Protein AF-A0A3N7G6A4-F1 (afdb_monomer)

Nearest PDB structures (foldseek):
  1lvf-assembly1_A  TM=7.845E-01  e=3.650E-02  Rattus norvegicus
  8auw-assembly1_D  TM=5.487E-01  e=9.596E-01  Homo sapiens
  4tx5-assembly1_B  TM=4.642E-01  e=9.070E-01  Homo sapiens
  4r61-assembly1_A  TM=5.218E-01  e=2.800E+00  Human immunodeficiency virus 1

pLDDT: mean 78.67, std 20.52, range [28.33, 98.56]

Radius of gyration: 34.09 Å; Cα contacts (8 Å, |Δi|>4): 72; chains: 1; bounding box: 92×67×84 Å

Structure (mmCIF, N/CA/C/O backbone):
data_AF-A0A3N7G6A4-F1
#
_entry.id   AF-A0A3N7G6A4-F1
#
loop_
_atom_site.group_PDB
_atom_site.id
_atom_site.type_symbol
_atom_site.label_atom_id
_atom_site.label_alt_id
_atom_site.label_comp_id
_atom_site.label_asym_id
_atom_site.label_entity_id
_atom_site.label_seq_id
_atom_site.pdbx_PDB_ins_code
_atom_site.Cartn_x
_atom_site.Cartn_y
_atom_site.Cartn_z
_atom_site.occupancy
_atom_site.B_iso_or_equiv
_atom_site.auth_seq_id
_atom_site.auth_comp_id
_atom_site.auth_asym_id
_atom_site.auth_atom_id
_atom_site.pdbx_PDB_model_num
ATOM 1 N N . MET A 1 1 ? -9.243 -29.142 -28.535 1.00 49.56 1 MET A N 1
ATOM 2 C CA . MET A 1 1 ? -8.352 -28.158 -27.879 1.00 49.56 1 MET A CA 1
ATOM 3 C C . MET A 1 1 ? -6.924 -28.457 -28.309 1.00 49.56 1 MET A C 1
ATOM 5 O O . MET A 1 1 ? -6.455 -29.558 -28.050 1.00 49.56 1 MET A O 1
ATOM 9 N N . ALA A 1 2 ? -6.271 -27.554 -29.043 1.00 61.88 2 ALA A N 1
ATOM 10 C CA . ALA A 1 2 ? -4.897 -27.772 -29.497 1.00 61.88 2 ALA A CA 1
ATOM 11 C C . ALA A 1 2 ? -3.933 -27.634 -28.309 1.00 61.88 2 ALA A C 1
ATOM 13 O O . ALA A 1 2 ? -3.921 -26.611 -27.628 1.00 61.88 2 ALA A O 1
ATOM 14 N N . LYS A 1 3 ? -3.150 -28.681 -28.041 1.00 73.50 3 LYS A N 1
ATOM 15 C CA . LYS A 1 3 ? -2.117 -28.682 -27.003 1.00 73.50 3 LYS A CA 1
ATOM 16 C C . LYS A 1 3 ? -0.971 -27.788 -27.485 1.00 73.50 3 LYS A C 1
ATOM 18 O O . LYS A 1 3 ? -0.316 -28.120 -28.469 1.00 73.50 3 LYS A O 1
ATOM 23 N N . ILE A 1 4 ? -0.770 -26.639 -26.840 1.00 80.81 4 ILE A N 1
ATOM 24 C CA . ILE A 1 4 ? 0.338 -25.727 -27.155 1.00 80.81 4 ILE A CA 1
ATOM 25 C C . ILE A 1 4 ? 1.646 -26.485 -26.883 1.00 80.81 4 ILE A C 1
ATOM 27 O O . ILE A 1 4 ? 1.892 -26.911 -25.755 1.00 80.81 4 ILE A O 1
ATOM 31 N N . ARG A 1 5 ? 2.447 -26.718 -27.932 1.00 86.25 5 ARG A N 1
ATOM 32 C CA . ARG A 1 5 ? 3.768 -27.353 -27.824 1.00 86.25 5 ARG A CA 1
ATOM 33 C C . ARG A 1 5 ? 4.739 -26.355 -27.199 1.00 86.25 5 ARG A C 1
ATOM 35 O O . ARG A 1 5 ? 4.850 -25.237 -27.694 1.00 86.25 5 ARG A O 1
ATOM 42 N N . ASP A 1 6 ? 5.451 -26.768 -26.156 1.00 88.12 6 ASP A N 1
ATOM 43 C CA . ASP A 1 6 ? 6.576 -25.999 -25.623 1.00 88.12 6 ASP A CA 1
ATOM 44 C C . ASP A 1 6 ? 7.695 -25.935 -26.678 1.00 88.12 6 ASP A C 1
ATOM 46 O O . ASP A 1 6 ? 8.112 -26.961 -27.218 1.00 88.12 6 ASP A O 1
ATOM 50 N N . ARG A 1 7 ? 8.135 -24.720 -27.015 1.00 91.44 7 ARG A N 1
ATOM 51 C CA . ARG A 1 7 ? 9.175 -24.443 -28.021 1.00 91.44 7 ARG A CA 1
ATOM 52 C C . ARG A 1 7 ? 10.446 -23.860 -27.402 1.00 91.44 7 ARG A C 1
ATOM 54 O O . ARG A 1 7 ? 11.272 -23.291 -28.111 1.00 91.44 7 ARG A O 1
ATOM 61 N N . THR A 1 8 ? 10.602 -23.982 -26.087 1.00 89.50 8 THR A N 1
ATOM 62 C CA . THR A 1 8 ? 11.764 -23.454 -25.364 1.00 89.50 8 THR A CA 1
ATOM 63 C C . THR A 1 8 ? 13.074 -24.077 -25.859 1.00 89.50 8 THR A C 1
ATOM 65 O O . THR A 1 8 ? 14.059 -23.360 -26.023 1.00 89.50 8 THR A O 1
ATOM 68 N N . GLU A 1 9 ? 13.089 -25.378 -26.166 1.00 89.44 9 GLU A N 1
ATOM 69 C CA . GLU A 1 9 ? 14.280 -26.045 -26.716 1.00 89.44 9 GLU A CA 1
ATOM 70 C C . GLU A 1 9 ? 14.561 -25.631 -28.167 1.00 89.44 9 GLU A C 1
ATOM 72 O O . GLU A 1 9 ? 15.694 -25.268 -28.470 1.00 89.44 9 GLU A O 1
ATOM 77 N N . ASP A 1 10 ? 13.528 -25.532 -29.019 1.00 91.88 10 ASP A N 1
ATOM 78 C CA . ASP A 1 10 ? 13.670 -25.005 -30.390 1.00 91.88 10 ASP A CA 1
ATOM 79 C C . ASP A 1 10 ? 14.346 -23.616 -30.384 1.00 91.88 10 ASP A C 1
ATOM 81 O O . ASP A 1 10 ? 15.180 -23.299 -31.234 1.00 91.88 10 ASP A O 1
ATOM 85 N N . PHE A 1 11 ? 13.985 -22.769 -29.413 1.00 91.38 11 PHE A N 1
ATOM 86 C CA . PHE A 1 11 ? 14.578 -21.447 -29.235 1.00 91.38 11 PHE A CA 1
ATOM 87 C C . PHE A 1 11 ? 16.040 -21.517 -28.770 1.00 91.38 11 PHE A C 1
ATOM 89 O O . PHE A 1 11 ? 16.888 -20.819 -29.329 1.00 91.38 11 PHE A O 1
ATOM 96 N N . LYS A 1 12 ? 16.361 -22.364 -27.782 1.00 92.38 12 LYS A N 1
ATOM 97 C CA . LYS A 1 12 ? 17.745 -22.549 -27.311 1.00 92.38 12 LYS A CA 1
ATOM 98 C C . LYS A 1 12 ? 18.655 -23.040 -28.435 1.00 92.38 12 LYS A C 1
ATOM 100 O O . LYS A 1 12 ? 19.755 -22.507 -28.586 1.00 92.38 12 LYS A O 1
ATOM 105 N N . ASP A 1 13 ? 18.194 -23.994 -29.239 1.00 92.94 13 ASP A N 1
ATOM 106 C CA . ASP A 1 13 ? 18.950 -24.532 -30.372 1.00 92.94 13 ASP A CA 1
ATOM 107 C C . ASP A 1 13 ? 19.171 -23.475 -31.458 1.00 92.94 13 ASP A C 1
ATOM 109 O O . ASP A 1 13 ? 20.296 -23.299 -31.931 1.00 92.94 13 ASP A O 1
ATOM 113 N N . ALA A 1 14 ? 18.147 -22.681 -31.785 1.00 94.75 14 ALA A N 1
ATOM 114 C CA . ALA A 1 14 ? 18.297 -21.556 -32.706 1.00 94.75 14 ALA A CA 1
ATOM 115 C C . ALA A 1 14 ? 19.341 -20.536 -32.210 1.00 94.75 14 ALA A C 1
ATOM 117 O O . ALA A 1 14 ? 20.200 -20.102 -32.980 1.00 94.75 14 ALA A O 1
ATOM 118 N N . VAL A 1 15 ? 19.327 -20.192 -30.916 1.00 92.44 15 VAL A N 1
ATOM 119 C CA . VAL A 1 15 ? 20.325 -19.286 -30.319 1.00 92.44 15 VAL A CA 1
ATOM 120 C C . VAL A 1 15 ? 21.734 -19.884 -30.385 1.00 92.44 15 VAL A C 1
ATOM 122 O O . VAL A 1 15 ? 22.677 -19.154 -30.700 1.00 92.44 15 VAL A O 1
ATOM 125 N N . ARG A 1 16 ? 21.901 -21.195 -30.141 1.00 92.06 16 ARG A N 1
ATOM 126 C CA . ARG A 1 16 ? 23.200 -21.884 -30.288 1.00 92.06 16 ARG A CA 1
ATOM 127 C C . ARG A 1 16 ? 23.724 -21.776 -31.713 1.00 92.06 16 ARG A C 1
ATOM 129 O O . ARG A 1 16 ? 24.864 -21.359 -31.904 1.00 92.06 16 ARG A O 1
ATOM 136 N N . HIS A 1 17 ? 22.893 -22.110 -32.698 1.00 93.50 17 HIS A N 1
ATOM 137 C CA . HIS A 1 17 ? 23.275 -22.058 -34.108 1.00 93.50 17 HIS A CA 1
ATOM 138 C C . HIS A 1 17 ? 23.693 -20.650 -34.541 1.00 93.50 17 HIS A C 1
ATOM 140 O O . HIS A 1 17 ? 24.729 -20.488 -35.186 1.00 93.50 17 HIS A O 1
ATOM 146 N N . ILE A 1 18 ? 22.943 -19.625 -34.129 1.00 94.50 18 ILE A N 1
ATOM 147 C CA . ILE A 1 18 ? 23.270 -18.232 -34.444 1.00 94.50 18 ILE A CA 1
ATOM 148 C C . ILE A 1 18 ? 24.581 -17.811 -33.767 1.00 94.50 18 ILE A C 1
ATOM 150 O O . ILE A 1 18 ? 25.451 -17.249 -34.429 1.00 94.50 18 ILE A O 1
ATOM 154 N N . ALA A 1 19 ? 24.772 -18.117 -32.482 1.00 92.12 19 ALA A N 1
ATOM 155 C CA . ALA A 1 19 ? 25.998 -17.765 -31.764 1.00 92.12 19 ALA A CA 1
ATOM 156 C C . ALA A 1 19 ? 27.250 -18.401 -32.398 1.00 92.12 19 ALA A C 1
ATOM 158 O O . ALA A 1 19 ? 28.274 -17.730 -32.537 1.00 92.12 19 ALA A O 1
ATOM 159 N N . ILE A 1 20 ? 27.152 -19.659 -32.844 1.00 92.12 20 ILE A N 1
ATOM 160 C CA . ILE A 1 20 ? 28.225 -20.338 -33.585 1.00 92.12 20 ILE A CA 1
ATOM 161 C C . ILE A 1 20 ? 28.479 -19.634 -34.924 1.00 92.12 20 ILE A C 1
ATOM 163 O O . ILE A 1 20 ? 29.629 -19.357 -35.255 1.00 92.12 20 ILE A O 1
ATOM 167 N N . SER A 1 21 ? 27.424 -19.282 -35.669 1.00 93.56 21 SER A N 1
ATOM 168 C CA . SER A 1 21 ? 27.559 -18.590 -36.962 1.00 93.56 21 SER A CA 1
ATOM 169 C C . SER A 1 21 ? 28.208 -17.203 -36.848 1.00 93.56 21 SER A C 1
ATOM 171 O O . SER A 1 21 ? 28.909 -16.771 -37.757 1.00 93.56 21 SER A O 1
ATOM 173 N N . LEU A 1 22 ? 28.031 -16.531 -35.705 1.00 94.00 22 LEU A N 1
ATOM 174 C CA . LEU A 1 22 ? 28.657 -15.247 -35.382 1.00 94.00 22 LEU A CA 1
ATOM 175 C C . LEU A 1 22 ? 30.097 -15.388 -34.851 1.00 94.00 22 LEU A C 1
ATOM 177 O O . LEU A 1 22 ? 30.701 -14.390 -34.457 1.00 94.00 22 LEU A O 1
ATOM 181 N N . GLY A 1 23 ? 30.652 -16.604 -34.807 1.00 92.00 23 GLY A N 1
ATOM 182 C CA . GLY A 1 23 ? 32.030 -16.857 -34.379 1.00 92.00 23 GLY A CA 1
ATOM 183 C C . GLY A 1 23 ? 32.253 -16.734 -32.870 1.00 92.00 23 GLY A C 1
ATOM 184 O O . GLY A 1 23 ? 33.356 -16.400 -32.434 1.00 92.00 23 GLY A O 1
ATOM 185 N N . TYR A 1 24 ? 31.222 -16.951 -32.045 1.00 92.94 24 TYR A N 1
ATOM 186 C CA . TYR A 1 24 ? 31.378 -16.873 -30.592 1.00 92.94 24 TYR A CA 1
ATOM 187 C C . TYR A 1 24 ? 32.222 -18.053 -30.099 1.00 92.94 24 TYR A C 1
ATOM 189 O O . TYR A 1 24 ? 31.992 -19.201 -30.472 1.00 92.94 24 TYR A O 1
ATOM 197 N N . ASN A 1 25 ? 33.190 -17.771 -29.227 1.00 91.75 25 ASN A N 1
ATOM 198 C CA . ASN A 1 25 ? 34.002 -18.807 -28.598 1.00 91.75 25 ASN A CA 1
ATOM 199 C C . ASN A 1 25 ? 33.181 -19.652 -27.607 1.00 91.75 25 ASN A C 1
ATOM 201 O O . ASN A 1 25 ? 32.120 -19.244 -27.123 1.00 91.75 25 ASN A O 1
ATOM 205 N N . GLU A 1 26 ? 33.705 -20.828 -27.270 1.00 90.12 26 GLU A N 1
ATOM 206 C CA . GLU A 1 26 ? 33.043 -21.799 -26.391 1.00 90.12 26 GLU A CA 1
ATOM 207 C C . GLU A 1 26 ? 32.671 -21.206 -25.020 1.00 90.12 26 GLU A C 1
ATOM 209 O O . GLU A 1 26 ? 31.606 -21.498 -24.473 1.00 90.12 26 GLU A O 1
ATOM 214 N N . THR A 1 27 ? 33.484 -20.284 -24.496 1.00 90.12 27 THR A N 1
ATOM 215 C CA . THR A 1 27 ? 33.218 -19.597 -23.224 1.00 90.12 27 THR A CA 1
ATOM 216 C C . THR A 1 27 ? 32.016 -18.652 -23.301 1.00 90.12 27 THR A C 1
ATOM 218 O O . THR A 1 27 ? 31.162 -18.684 -22.413 1.00 90.12 27 THR A O 1
ATOM 221 N N . ARG A 1 28 ? 31.879 -17.848 -24.369 1.00 88.06 28 ARG A N 1
ATOM 222 C CA . ARG A 1 28 ? 30.694 -16.997 -24.588 1.00 88.06 28 ARG A CA 1
ATOM 223 C C . ARG A 1 28 ? 29.447 -17.824 -24.871 1.00 88.06 28 ARG A C 1
ATOM 225 O O . ARG A 1 28 ? 28.388 -17.495 -24.343 1.00 88.06 28 ARG A O 1
ATOM 232 N N . LEU A 1 29 ? 29.562 -18.896 -25.655 1.00 90.69 29 LEU A N 1
ATOM 233 C CA . LEU A 1 29 ? 28.445 -19.802 -25.927 1.00 90.69 29 LEU A CA 1
ATOM 234 C C . LEU A 1 29 ? 27.927 -20.440 -24.631 1.00 90.69 29 LEU A C 1
ATOM 236 O O . LEU A 1 29 ? 26.727 -20.398 -24.359 1.00 90.69 29 LEU A O 1
ATOM 240 N N . THR A 1 30 ? 28.833 -20.948 -23.793 1.00 89.69 30 THR A N 1
ATOM 241 C CA . THR A 1 30 ? 28.496 -21.527 -22.486 1.00 89.69 30 THR A CA 1
ATOM 242 C C . THR A 1 30 ? 27.837 -20.496 -21.571 1.00 89.69 30 THR A C 1
ATOM 244 O O . THR A 1 30 ? 26.828 -20.799 -20.940 1.00 89.69 30 THR A O 1
ATOM 247 N N . ALA A 1 31 ? 28.334 -19.255 -21.543 1.00 88.50 31 ALA A N 1
ATOM 248 C CA . ALA A 1 31 ? 27.736 -18.178 -20.754 1.00 88.50 31 ALA A CA 1
ATOM 249 C C . ALA A 1 31 ? 26.307 -17.820 -21.212 1.00 88.50 31 ALA A C 1
ATOM 251 O O . ALA A 1 31 ? 25.424 -17.622 -20.375 1.00 88.50 31 ALA A O 1
ATOM 252 N N . ILE A 1 32 ? 26.053 -17.778 -22.526 1.00 88.06 32 ILE A N 1
ATOM 253 C CA . ILE A 1 32 ? 24.707 -17.544 -23.077 1.00 88.06 32 ILE A CA 1
ATOM 254 C C . ILE A 1 32 ? 23.785 -18.708 -22.716 1.00 88.06 32 ILE A C 1
ATOM 256 O O . ILE A 1 32 ? 22.682 -18.479 -22.225 1.00 88.06 32 ILE A O 1
ATOM 260 N N . MET A 1 33 ? 24.236 -19.952 -22.883 1.00 89.00 33 MET A N 1
ATOM 261 C CA . MET A 1 33 ? 23.424 -21.122 -22.541 1.00 89.00 33 MET A CA 1
ATOM 262 C C . MET A 1 33 ? 23.120 -21.206 -21.042 1.00 89.00 33 MET A C 1
ATOM 264 O O . MET A 1 33 ? 21.988 -21.499 -20.659 1.00 89.00 33 MET A O 1
ATOM 268 N N . ALA A 1 34 ? 24.089 -20.865 -20.191 1.00 87.56 34 ALA A N 1
ATOM 269 C CA . ALA A 1 34 ? 23.906 -20.796 -18.746 1.00 87.56 34 ALA A CA 1
ATOM 270 C C . ALA A 1 34 ? 22.889 -19.718 -18.333 1.00 87.56 34 ALA A C 1
ATOM 272 O O . ALA A 1 34 ? 22.160 -19.912 -17.361 1.00 87.56 34 ALA A O 1
ATOM 273 N N . SER A 1 35 ? 22.780 -18.617 -19.087 1.0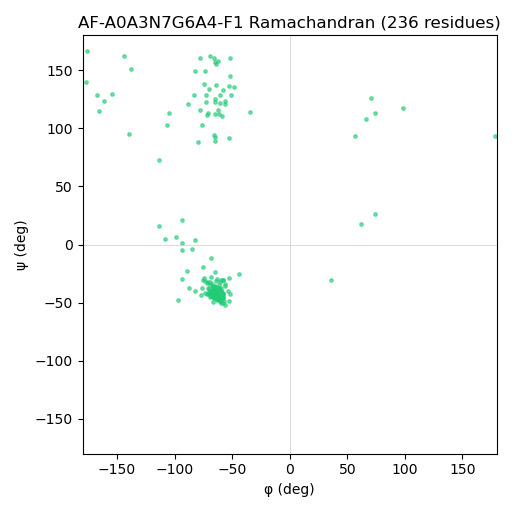0 84.62 35 SER A N 1
ATOM 274 C CA . SER A 1 35 ? 21.805 -17.553 -18.807 1.00 84.62 35 SER A CA 1
ATOM 275 C C . SER A 1 35 ? 20.342 -17.991 -18.960 1.00 84.62 35 SER A C 1
ATOM 277 O O . SER A 1 35 ? 19.469 -17.418 -18.312 1.00 84.62 35 SER A O 1
ATOM 279 N N . PHE A 1 36 ? 20.068 -19.041 -19.748 1.00 84.12 36 PHE A N 1
ATOM 280 C CA . PHE A 1 36 ? 18.730 -19.640 -19.844 1.00 84.12 36 PHE A CA 1
ATOM 281 C C . PHE A 1 36 ? 18.367 -20.502 -18.633 1.00 84.12 36 PHE A C 1
ATOM 283 O O . PHE A 1 36 ? 17.193 -20.793 -18.417 1.00 84.12 36 PHE A O 1
ATOM 290 N N . ILE A 1 37 ? 19.365 -20.932 -17.861 1.00 81.50 37 ILE A N 1
ATOM 291 C CA . ILE A 1 37 ? 19.188 -21.788 -16.685 1.00 81.50 37 ILE A CA 1
ATOM 292 C C . ILE A 1 37 ? 19.161 -20.919 -15.425 1.00 81.50 37 ILE A C 1
ATOM 294 O O . ILE A 1 37 ? 18.270 -21.046 -14.586 1.00 81.50 37 ILE A O 1
ATOM 298 N N . ILE A 1 38 ? 20.118 -19.996 -15.305 1.00 75.25 38 ILE A N 1
ATOM 299 C CA . ILE A 1 38 ? 20.277 -19.120 -14.147 1.00 75.25 38 ILE A CA 1
ATOM 300 C C . ILE A 1 38 ? 19.830 -17.716 -14.541 1.00 75.25 38 ILE A C 1
ATOM 302 O O . ILE A 1 38 ? 20.553 -16.966 -15.200 1.00 75.25 38 ILE A O 1
ATOM 306 N N . HIS A 1 39 ? 18.629 -17.345 -14.100 1.00 71.38 39 HIS A N 1
ATOM 307 C CA . HIS A 1 39 ? 18.114 -15.996 -14.286 1.00 71.38 39 HIS A CA 1
ATOM 308 C C . HIS A 1 39 ? 19.038 -15.005 -13.580 1.00 71.38 39 HIS A C 1
ATOM 310 O O . HIS A 1 39 ? 19.259 -15.088 -12.369 1.00 71.38 39 HIS A O 1
ATOM 316 N N . LYS A 1 40 ? 19.575 -14.044 -14.336 1.00 69.69 40 LYS A N 1
ATOM 317 C CA . LYS A 1 40 ? 20.386 -12.970 -13.762 1.00 69.69 40 LYS A CA 1
ATOM 318 C C . LYS A 1 40 ? 19.547 -12.229 -12.710 1.00 69.69 40 LYS A C 1
ATOM 320 O O . LYS A 1 40 ? 18.399 -11.885 -13.009 1.00 69.69 40 LYS A O 1
ATOM 325 N N . PRO A 1 41 ? 20.081 -11.953 -11.503 1.00 69.31 41 PRO A N 1
ATOM 326 C CA . PRO A 1 41 ? 19.341 -11.205 -10.498 1.00 69.31 41 PRO A CA 1
ATOM 327 C C . PRO A 1 41 ? 18.913 -9.868 -11.098 1.00 69.31 41 PRO A C 1
ATOM 329 O O . PRO A 1 41 ? 19.739 -9.085 -11.577 1.00 69.31 41 PRO A O 1
ATOM 332 N N . ARG A 1 42 ? 17.599 -9.632 -11.122 1.00 72.12 42 ARG A N 1
ATOM 333 C CA . ARG A 1 42 ? 17.027 -8.415 -11.691 1.00 72.12 42 ARG A CA 1
ATOM 334 C C . ARG A 1 42 ? 17.497 -7.237 -10.844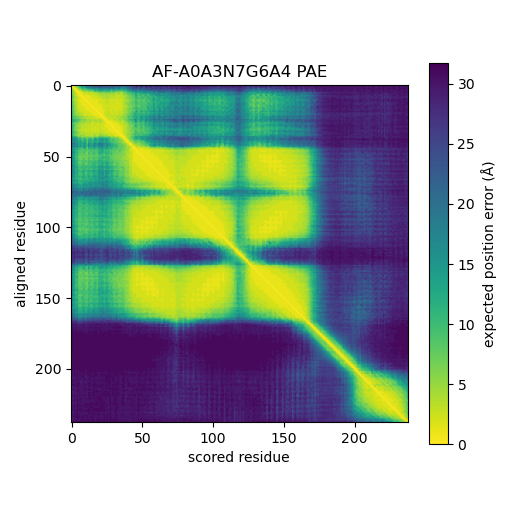 1.00 72.12 42 ARG A C 1
ATOM 336 O O . ARG A 1 42 ? 17.112 -7.122 -9.682 1.00 72.12 42 ARG A O 1
ATOM 343 N N . GLN A 1 43 ? 18.336 -6.380 -11.422 1.00 74.62 43 GLN A N 1
ATOM 344 C CA . GLN A 1 43 ? 18.785 -5.153 -10.770 1.00 74.62 43 GLN A CA 1
ATOM 345 C C . GLN A 1 43 ? 17.558 -4.279 -10.505 1.00 74.62 43 GLN A C 1
ATOM 347 O O . GLN A 1 43 ? 16.875 -3.843 -11.432 1.00 74.62 43 GLN A O 1
ATOM 352 N N . ARG A 1 44 ? 17.221 -4.099 -9.226 1.00 83.12 44 ARG A N 1
ATOM 353 C CA . ARG A 1 44 ? 16.075 -3.287 -8.813 1.00 83.12 44 ARG A CA 1
ATOM 354 C C . ARG A 1 44 ? 16.508 -1.830 -8.782 1.00 83.12 44 ARG A C 1
ATOM 356 O O . ARG A 1 44 ? 17.505 -1.503 -8.140 1.00 83.12 44 ARG A O 1
ATOM 363 N N . SER A 1 45 ? 15.743 -0.966 -9.443 1.00 88.88 45 SER A N 1
ATOM 364 C CA . SER A 1 45 ? 15.973 0.477 -9.375 1.00 88.88 45 SER A CA 1
ATOM 365 C C . SER A 1 45 ? 15.803 0.983 -7.931 1.00 88.88 45 SER A C 1
ATOM 367 O O . SER A 1 45 ? 15.111 0.333 -7.134 1.00 88.88 45 SER A O 1
ATOM 369 N N . PRO A 1 46 ? 16.392 2.139 -7.573 1.00 91.44 46 PRO A N 1
ATOM 370 C CA . PRO A 1 46 ? 16.161 2.771 -6.274 1.00 91.44 46 PRO A CA 1
ATOM 371 C C . PRO A 1 46 ? 14.667 2.940 -5.968 1.00 91.44 46 PRO A C 1
ATOM 373 O O . PRO A 1 46 ? 14.224 2.575 -4.881 1.00 91.44 46 PRO A O 1
ATOM 376 N N . PHE A 1 47 ? 13.884 3.359 -6.970 1.00 94.00 47 PHE A N 1
ATOM 377 C CA . PHE A 1 47 ? 12.425 3.442 -6.893 1.00 94.00 47 PHE A CA 1
ATOM 378 C C . PHE A 1 47 ? 11.791 2.094 -6.523 1.00 94.00 47 PHE A C 1
ATOM 380 O O . PHE A 1 47 ? 11.034 2.006 -5.562 1.00 94.00 47 PHE A O 1
ATOM 387 N N . THR A 1 48 ? 12.130 1.014 -7.239 1.00 93.75 48 THR A N 1
ATOM 388 C CA . THR A 1 48 ? 11.573 -0.320 -6.962 1.00 93.75 48 THR A CA 1
ATOM 389 C C . THR A 1 48 ? 11.949 -0.814 -5.565 1.00 93.75 48 THR A C 1
ATOM 391 O O . THR A 1 48 ? 11.133 -1.447 -4.901 1.00 93.75 48 THR A O 1
ATOM 394 N N . ARG A 1 49 ? 13.170 -0.536 -5.091 1.00 94.69 49 ARG A N 1
ATOM 395 C CA . ARG A 1 49 ? 13.592 -0.910 -3.730 1.00 94.69 49 ARG A CA 1
ATOM 396 C C . ARG A 1 49 ? 12.796 -0.151 -2.670 1.00 94.69 49 ARG A C 1
ATOM 398 O O . ARG A 1 49 ? 12.335 -0.777 -1.721 1.00 94.69 49 ARG A O 1
ATOM 405 N N . ALA A 1 50 ? 12.613 1.156 -2.847 1.00 96.75 50 ALA A N 1
ATOM 406 C CA . ALA A 1 50 ? 11.815 1.977 -1.943 1.00 96.75 50 ALA A CA 1
ATOM 407 C C . ALA A 1 50 ? 10.342 1.531 -1.929 1.00 96.75 50 ALA A C 1
ATOM 409 O O . ALA A 1 50 ? 9.805 1.270 -0.860 1.00 96.75 50 ALA A O 1
ATOM 410 N N . ALA A 1 51 ? 9.735 1.307 -3.098 1.00 97.81 51 ALA A N 1
ATOM 411 C CA . ALA A 1 51 ? 8.360 0.819 -3.214 1.00 97.81 51 ALA A CA 1
ATOM 412 C C . ALA A 1 51 ? 8.134 -0.528 -2.507 1.00 97.81 51 ALA A C 1
ATOM 414 O O . ALA A 1 51 ? 7.143 -0.702 -1.799 1.00 97.81 51 ALA A O 1
ATOM 415 N N . LEU A 1 52 ? 9.064 -1.478 -2.656 1.00 96.88 52 LEU A N 1
ATOM 416 C CA . LEU A 1 52 ? 8.975 -2.767 -1.966 1.00 96.88 52 LEU A CA 1
ATOM 417 C C . LEU A 1 52 ? 9.121 -2.622 -0.449 1.00 96.88 52 LEU A C 1
ATOM 419 O O . LEU A 1 52 ? 8.380 -3.261 0.288 1.00 96.88 52 LEU A O 1
ATOM 423 N N . LYS A 1 53 ? 10.002 -1.735 0.024 1.00 97.38 53 LYS A N 1
ATOM 424 C CA . LYS A 1 53 ? 10.138 -1.442 1.456 1.00 97.38 53 LYS A CA 1
ATOM 425 C C . LYS A 1 53 ? 8.869 -0.805 2.036 1.00 97.38 53 LYS A C 1
ATOM 427 O O . LYS A 1 53 ? 8.468 -1.122 3.156 1.00 97.38 53 LYS A O 1
ATOM 432 N N . THR A 1 54 ? 8.210 0.071 1.279 1.00 98.19 54 THR A N 1
ATOM 433 C CA . THR A 1 54 ? 6.904 0.631 1.657 1.00 98.19 54 THR A CA 1
ATOM 434 C C . THR A 1 54 ? 5.846 -0.465 1.745 1.00 98.19 54 THR A C 1
ATOM 436 O O . THR A 1 54 ? 5.104 -0.514 2.721 1.00 98.19 54 THR A O 1
ATOM 439 N N . LEU A 1 55 ? 5.811 -1.388 0.778 1.00 98.25 55 LEU A N 1
ATOM 440 C CA . LEU A 1 55 ? 4.898 -2.534 0.806 1.00 98.25 55 LEU A CA 1
ATOM 441 C C . LEU A 1 55 ? 5.127 -3.432 2.031 1.00 98.25 55 LEU A C 1
ATOM 443 O O . LEU A 1 55 ? 4.164 -3.819 2.688 1.00 98.25 55 LEU A O 1
ATOM 447 N N . GLU A 1 56 ? 6.384 -3.733 2.363 1.00 98.06 56 GLU A N 1
ATOM 448 C CA . GLU A 1 56 ? 6.748 -4.490 3.569 1.00 98.06 56 GLU A CA 1
ATOM 449 C C . GLU A 1 56 ? 6.276 -3.780 4.845 1.00 98.06 56 GLU A C 1
ATOM 451 O O . GLU A 1 56 ? 5.752 -4.421 5.754 1.00 98.06 56 GLU A O 1
ATOM 456 N N . SER A 1 57 ? 6.391 -2.450 4.886 1.00 97.94 57 SER A N 1
ATOM 457 C CA . SER A 1 57 ? 5.953 -1.629 6.022 1.00 97.94 57 SER A CA 1
ATOM 458 C C . SER A 1 57 ? 4.426 -1.647 6.189 1.00 97.94 57 SER A C 1
ATOM 460 O O . SER A 1 57 ? 3.933 -1.788 7.307 1.00 97.94 57 SER A O 1
ATOM 462 N N . ILE A 1 58 ? 3.668 -1.587 5.086 1.00 98.38 58 ILE A N 1
ATOM 463 C CA . ILE A 1 58 ? 2.202 -1.753 5.096 1.00 98.38 58 ILE A CA 1
ATOM 464 C C . ILE A 1 58 ? 1.824 -3.166 5.570 1.00 98.38 58 ILE A C 1
ATOM 466 O O . ILE A 1 58 ? 0.901 -3.324 6.367 1.00 98.38 58 ILE A O 1
ATOM 470 N N . GLY A 1 59 ? 2.553 -4.194 5.127 1.00 98.00 59 GLY A N 1
ATOM 471 C CA . GLY A 1 59 ? 2.346 -5.570 5.586 1.00 98.00 59 GLY A CA 1
ATOM 472 C C . GLY A 1 59 ? 2.617 -5.745 7.085 1.00 98.00 59 GLY A C 1
ATOM 473 O O . GLY A 1 59 ? 1.866 -6.438 7.770 1.00 98.00 59 GLY A O 1
ATOM 474 N N . ALA A 1 60 ? 3.643 -5.078 7.618 1.00 98.06 60 ALA A N 1
ATOM 475 C CA . ALA A 1 60 ? 3.926 -5.066 9.051 1.00 98.06 60 ALA A CA 1
ATOM 476 C C . ALA A 1 60 ? 2.798 -4.396 9.855 1.00 98.06 60 ALA A C 1
ATOM 478 O O . ALA A 1 60 ? 2.404 -4.923 10.895 1.00 98.06 60 ALA A O 1
ATOM 479 N N . LEU A 1 61 ? 2.225 -3.296 9.350 1.00 98.06 61 LEU A N 1
ATOM 480 C CA . LEU A 1 61 ? 1.046 -2.660 9.947 1.00 98.06 61 LEU A CA 1
ATOM 481 C C . LEU A 1 61 ? -0.160 -3.614 9.976 1.00 98.06 61 LEU A C 1
ATOM 483 O O . LEU A 1 61 ? -0.826 -3.742 11.002 1.00 98.06 61 LEU A O 1
ATOM 487 N N . GLU A 1 62 ? -0.427 -4.324 8.879 1.00 97.31 62 GLU A N 1
ATOM 488 C CA . GLU A 1 62 ? -1.519 -5.303 8.823 1.00 97.31 62 GLU A CA 1
ATOM 489 C C . GLU A 1 62 ? -1.323 -6.431 9.852 1.00 97.31 62 GLU A C 1
ATOM 491 O O . GLU A 1 62 ? -2.255 -6.788 10.577 1.00 97.31 62 GLU A O 1
ATOM 496 N N . GLN A 1 63 ? -0.100 -6.954 9.978 1.00 97.75 63 GLN A N 1
ATOM 497 C CA . GLN A 1 63 ? 0.238 -7.969 10.980 1.00 97.75 63 GLN A CA 1
ATOM 498 C C . GLN A 1 63 ? 0.101 -7.444 12.413 1.00 97.75 63 GLN A C 1
ATOM 500 O O . GLN A 1 63 ? -0.435 -8.146 13.275 1.00 97.75 63 GLN A O 1
ATOM 505 N N . PHE A 1 64 ? 0.543 -6.211 12.664 1.00 97.62 64 PHE A N 1
ATOM 506 C CA . PHE A 1 64 ? 0.386 -5.542 13.951 1.00 97.62 64 PHE A CA 1
ATOM 507 C C . PHE A 1 64 ? -1.095 -5.439 14.338 1.00 97.62 64 PHE A C 1
ATOM 509 O O . PHE A 1 64 ? -1.495 -5.891 15.413 1.00 97.62 64 PHE A O 1
ATOM 516 N N . MET A 1 65 ? -1.939 -4.949 13.427 1.00 96.06 65 MET A N 1
ATOM 517 C CA . MET A 1 65 ? -3.380 -4.841 13.656 1.00 96.06 65 MET A CA 1
ATOM 518 C C . MET A 1 65 ? -4.039 -6.199 13.911 1.00 96.06 65 MET A C 1
ATOM 520 O O . MET A 1 65 ? -4.890 -6.314 14.792 1.00 96.06 65 MET A O 1
ATOM 524 N N . LEU A 1 66 ? -3.654 -7.244 13.172 1.00 95.56 66 LEU A N 1
ATOM 525 C CA . LEU A 1 66 ? -4.186 -8.593 13.379 1.00 95.56 66 LEU A CA 1
ATOM 526 C C . LEU A 1 66 ? -3.825 -9.146 14.760 1.00 95.56 66 LEU A C 1
ATOM 528 O O . LEU A 1 66 ? -4.686 -9.723 15.429 1.00 95.56 66 LEU A O 1
ATOM 532 N N . LYS A 1 67 ? -2.579 -8.939 15.201 1.00 95.50 67 LYS A N 1
ATOM 533 C CA . LYS A 1 67 ? -2.098 -9.368 16.518 1.00 95.50 67 LYS A CA 1
ATOM 534 C C . LYS A 1 67 ? -2.861 -8.676 17.649 1.00 95.50 67 LYS A C 1
ATOM 536 O O . LYS A 1 67 ? -3.283 -9.345 18.589 1.00 95.50 67 LYS A O 1
ATOM 541 N N . HIS A 1 68 ? -3.091 -7.371 17.520 1.00 94.44 68 HIS A N 1
ATOM 542 C CA . HIS A 1 68 ? -3.705 -6.543 18.560 1.00 94.44 68 HIS A CA 1
ATOM 543 C C . HIS A 1 68 ? -5.228 -6.388 18.433 1.00 94.44 68 HIS A C 1
ATOM 545 O O . HIS A 1 68 ? -5.852 -5.747 19.272 1.00 94.44 68 HIS A O 1
ATOM 551 N N . ARG A 1 69 ? -5.877 -7.013 17.439 1.00 93.31 69 ARG A N 1
ATOM 552 C CA . ARG A 1 69 ? -7.326 -6.874 17.197 1.00 93.31 69 ARG A CA 1
ATOM 553 C C . ARG A 1 69 ? -8.180 -7.166 18.432 1.00 93.31 69 ARG A C 1
ATOM 555 O O . ARG A 1 69 ? -9.098 -6.411 18.736 1.00 93.31 69 ARG A O 1
ATOM 562 N N . LYS A 1 70 ? -7.912 -8.285 19.114 1.00 91.31 70 LYS A N 1
ATOM 563 C CA . LYS A 1 70 ? -8.680 -8.684 20.306 1.00 91.31 70 LYS A CA 1
ATOM 564 C C . LYS A 1 70 ? -8.388 -7.760 21.481 1.00 91.31 70 LYS A C 1
ATOM 566 O O . LYS A 1 70 ? -9.315 -7.358 22.166 1.00 91.31 70 LYS A O 1
ATOM 571 N N . ASP A 1 71 ? -7.117 -7.411 21.662 1.00 91.62 71 ASP A N 1
ATOM 572 C CA . ASP A 1 71 ? -6.663 -6.480 22.695 1.00 91.62 71 ASP A CA 1
ATOM 573 C C . ASP A 1 71 ? -7.299 -5.093 22.516 1.00 91.62 71 ASP A C 1
ATOM 575 O O . ASP A 1 71 ? -7.572 -4.403 23.487 1.00 91.62 71 ASP A O 1
ATOM 579 N N . TYR A 1 72 ? -7.569 -4.685 21.278 1.00 92.62 72 TYR A N 1
ATOM 580 C CA . TYR A 1 72 ? -8.125 -3.374 20.971 1.00 92.62 72 TYR A CA 1
ATOM 581 C C . TYR A 1 72 ? -9.653 -3.291 21.138 1.00 92.62 72 TYR A C 1
ATOM 583 O O . TYR A 1 72 ? -10.158 -2.283 21.632 1.00 92.62 72 TYR A O 1
ATOM 591 N N . VAL A 1 73 ?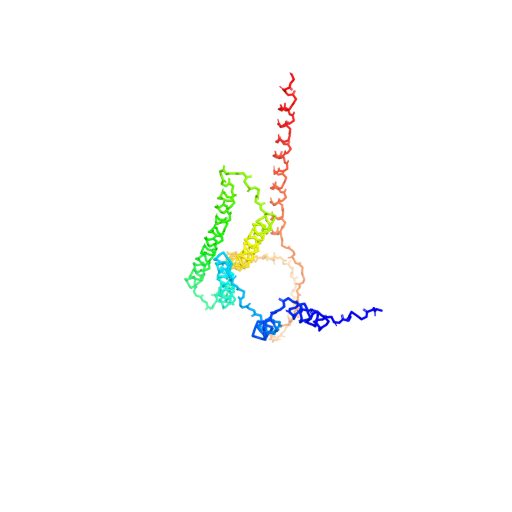 -10.395 -4.330 20.730 1.00 88.56 73 VAL A N 1
ATOM 592 C CA . VAL A 1 73 ? -11.873 -4.326 20.752 1.00 88.56 73 VAL A CA 1
ATOM 593 C C . VAL A 1 73 ? -12.440 -4.789 22.097 1.00 88.56 73 VAL A C 1
ATOM 595 O O . VAL A 1 73 ? -13.447 -4.253 22.550 1.00 88.56 73 VAL A O 1
ATOM 598 N N . ASP A 1 74 ? -11.821 -5.775 22.751 1.00 85.44 74 ASP A N 1
ATOM 599 C CA . ASP A 1 74 ? -12.370 -6.361 23.976 1.00 85.44 74 ASP A CA 1
ATOM 600 C C . ASP A 1 74 ? -12.123 -5.459 25.192 1.00 85.44 74 ASP A C 1
ATOM 602 O O . ASP A 1 74 ? -10.981 -5.264 25.624 1.00 85.44 74 ASP A O 1
ATOM 606 N N . LEU A 1 75 ? -13.221 -4.958 25.774 1.00 78.06 75 LEU A N 1
ATOM 607 C CA . LEU A 1 75 ? -13.198 -4.068 26.930 1.00 78.06 75 LEU A CA 1
ATOM 608 C C . LEU A 1 75 ? -12.445 -4.661 28.131 1.00 78.06 75 LEU A C 1
ATOM 610 O O . LEU A 1 75 ? -11.807 -3.911 28.869 1.00 78.06 75 LEU A O 1
ATOM 614 N N . HIS A 1 76 ? -12.538 -5.972 28.343 1.00 79.06 76 HIS A N 1
ATOM 615 C CA . HIS A 1 76 ? -12.065 -6.635 29.562 1.00 79.06 76 HIS A CA 1
ATOM 616 C C . HIS A 1 76 ? -10.642 -7.176 29.450 1.00 79.06 76 HIS A C 1
ATOM 618 O O . HIS A 1 76 ? -10.098 -7.688 30.427 1.00 79.06 76 HIS A O 1
ATOM 624 N N . ARG A 1 77 ? -10.045 -7.070 28.264 1.00 84.62 77 ARG A N 1
ATOM 625 C CA . ARG A 1 77 ? -8.751 -7.671 27.958 1.00 84.62 77 ARG A CA 1
ATOM 626 C C . ARG A 1 77 ? -7.571 -6.731 28.184 1.00 84.62 77 ARG A C 1
ATOM 628 O O . ARG A 1 77 ? -6.483 -7.201 28.494 1.00 84.62 77 ARG A O 1
ATOM 635 N N . THR A 1 78 ? -7.796 -5.432 28.028 1.00 86.50 78 THR A N 1
ATOM 636 C CA . THR A 1 78 ? -6.776 -4.379 28.122 1.00 86.50 78 THR A CA 1
ATOM 637 C C . THR A 1 78 ? -7.342 -3.113 28.749 1.00 86.50 78 THR A C 1
ATOM 639 O O . THR A 1 78 ? -8.557 -2.903 28.814 1.00 86.50 78 THR A O 1
ATOM 642 N N . THR A 1 79 ? -6.445 -2.253 29.205 1.00 88.69 79 THR A N 1
ATOM 643 C CA . THR A 1 79 ? -6.752 -0.910 29.697 1.00 88.69 79 THR A CA 1
ATOM 644 C C . THR A 1 79 ? -6.985 0.074 28.546 1.00 88.69 79 THR A C 1
ATOM 646 O O . THR A 1 79 ? -6.556 -0.146 27.415 1.00 88.69 79 THR A O 1
ATOM 649 N N . GLU A 1 80 ? -7.651 1.197 28.826 1.00 89.00 80 GLU A N 1
ATOM 650 C CA . GLU A 1 80 ? -7.840 2.279 27.845 1.00 89.00 80 GLU A CA 1
ATOM 651 C C . GLU A 1 80 ? -6.495 2.846 27.359 1.00 89.00 80 GLU A C 1
ATOM 653 O O . GLU A 1 80 ? -6.294 2.996 26.158 1.00 89.00 80 GLU A O 1
ATOM 658 N N . GLN A 1 81 ? -5.527 2.999 28.270 1.00 90.56 81 GLN A N 1
ATOM 659 C CA . GLN A 1 81 ? -4.169 3.447 27.955 1.00 90.56 81 GLN A CA 1
ATOM 660 C C . GLN A 1 81 ? -3.450 2.526 26.953 1.00 90.56 81 GLN A C 1
ATOM 662 O O . GLN A 1 81 ? -2.767 3.000 26.047 1.00 90.56 81 GLN A O 1
ATOM 667 N N . GLU A 1 82 ? -3.588 1.205 27.095 1.00 92.25 82 GLU A N 1
ATOM 668 C CA . GLU A 1 82 ? -2.996 0.244 26.153 1.00 92.25 82 GLU A CA 1
ATOM 669 C C . GLU A 1 82 ? -3.646 0.336 24.771 1.00 92.25 82 GLU A C 1
ATOM 671 O O . GLU A 1 82 ? -2.964 0.210 23.754 1.00 92.25 82 GLU A O 1
ATOM 676 N N . ARG A 1 83 ? -4.955 0.604 24.711 1.00 92.75 83 ARG A N 1
ATOM 677 C CA . ARG A 1 83 ? -5.640 0.821 23.432 1.00 92.75 83 ARG A CA 1
ATOM 678 C C . ARG A 1 83 ? -5.180 2.100 22.761 1.00 92.75 83 ARG A C 1
ATOM 680 O O . ARG A 1 83 ? -4.968 2.075 21.554 1.00 92.75 83 ARG A O 1
ATOM 687 N N . ASP A 1 84 ? -4.995 3.175 23.517 1.00 93.56 84 ASP A N 1
ATOM 688 C CA . ASP A 1 84 ? -4.481 4.439 22.987 1.00 93.56 84 ASP A CA 1
ATOM 689 C C . ASP A 1 84 ? -3.047 4.283 22.467 1.00 93.56 84 ASP A C 1
ATOM 691 O O . ASP A 1 84 ? -2.717 4.815 21.408 1.00 93.56 84 ASP A O 1
ATOM 695 N N . SER A 1 85 ? -2.221 3.462 23.130 1.00 95.50 85 SER A N 1
ATOM 696 C CA . SER A 1 85 ? -0.900 3.076 22.611 1.00 95.50 85 SER A CA 1
ATOM 697 C C . SER A 1 85 ? -1.009 2.367 21.257 1.00 95.50 85 SER A C 1
ATOM 699 O O . SER A 1 85 ? -0.289 2.716 20.322 1.00 95.50 85 SER A O 1
ATOM 701 N N . ILE A 1 86 ? -1.949 1.422 21.111 1.00 95.25 86 ILE A N 1
ATOM 702 C CA . ILE A 1 86 ? -2.212 0.747 19.828 1.00 95.25 86 ILE A CA 1
ATOM 703 C C . ILE A 1 86 ? -2.630 1.767 18.755 1.00 95.25 86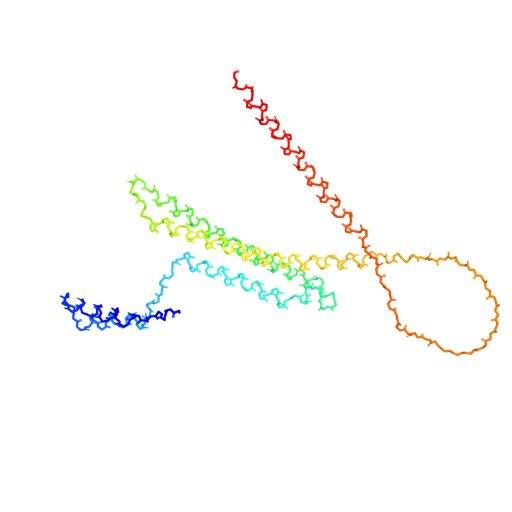 ILE A C 1
ATOM 705 O O . ILE A 1 86 ? -2.130 1.702 17.631 1.00 95.25 86 ILE A O 1
ATOM 709 N N . GLU A 1 87 ? -3.511 2.725 19.070 1.00 96.00 87 GLU A N 1
ATOM 710 C CA . GLU A 1 87 ? -3.911 3.772 18.113 1.00 96.00 87 GLU A CA 1
ATOM 711 C C . GLU A 1 87 ? -2.744 4.661 17.698 1.00 96.00 87 GLU A C 1
ATOM 713 O O . GLU A 1 87 ? -2.602 4.992 16.516 1.00 96.00 87 GLU A O 1
ATOM 718 N N . GLN A 1 88 ? -1.905 5.045 18.659 1.00 97.12 88 GLN A N 1
ATOM 719 C CA . GLN A 1 88 ? -0.739 5.876 18.413 1.00 97.12 88 GLN A CA 1
ATOM 720 C C . GLN A 1 88 ? 0.254 5.164 17.492 1.00 97.12 88 GLN A C 1
ATOM 722 O O . GLN A 1 88 ? 0.731 5.767 16.528 1.00 97.12 88 GLN A O 1
ATOM 727 N N . GLU A 1 89 ? 0.527 3.883 17.741 1.00 97.06 89 GLU A N 1
ATOM 728 C CA . GLU A 1 89 ? 1.403 3.074 16.894 1.00 97.06 89 GLU A CA 1
ATOM 729 C C . GLU A 1 89 ? 0.833 2.919 15.480 1.00 97.06 89 GLU A C 1
ATOM 731 O O . GLU A 1 89 ? 1.536 3.201 14.506 1.00 97.06 89 GLU A O 1
ATOM 736 N N . VAL A 1 90 ? -0.452 2.569 15.339 1.00 97.62 90 VAL A N 1
ATOM 737 C CA . VAL A 1 90 ? -1.116 2.476 14.024 1.00 97.62 90 VAL A CA 1
ATOM 738 C C . VAL A 1 90 ? -1.036 3.806 13.272 1.00 97.62 90 VAL A C 1
ATOM 740 O O . VAL A 1 90 ? -0.676 3.836 12.094 1.00 97.62 90 VAL A O 1
ATOM 743 N N . THR A 1 91 ? -1.305 4.919 13.953 1.00 97.44 91 THR A N 1
ATOM 744 C CA . THR A 1 91 ? -1.238 6.262 13.361 1.00 97.44 91 THR A CA 1
ATOM 745 C C . THR A 1 91 ? 0.182 6.605 12.908 1.00 97.44 91 THR A C 1
ATOM 747 O O . THR A 1 91 ? 0.368 7.138 11.810 1.00 97.44 91 THR A O 1
ATOM 750 N N . ALA A 1 92 ? 1.195 6.263 13.710 1.00 97.62 92 ALA A N 1
ATOM 751 C CA . ALA A 1 92 ? 2.597 6.463 13.360 1.00 97.62 92 ALA A CA 1
ATOM 752 C C . ALA A 1 92 ? 2.996 5.649 12.117 1.00 97.62 92 ALA A C 1
ATOM 754 O O . ALA A 1 92 ? 3.615 6.197 11.202 1.00 97.62 92 ALA A O 1
ATOM 755 N N . PHE A 1 93 ? 2.581 4.380 12.033 1.00 97.25 93 PHE A N 1
ATOM 756 C CA . PHE A 1 93 ? 2.803 3.536 10.855 1.00 97.25 93 PHE A CA 1
ATOM 757 C C . PHE A 1 93 ? 2.142 4.104 9.598 1.00 97.25 93 PHE A C 1
ATOM 759 O O . PHE A 1 93 ? 2.794 4.193 8.555 1.00 97.25 93 PHE A O 1
ATOM 766 N N . ILE A 1 94 ? 0.870 4.508 9.683 1.00 98.12 94 ILE A N 1
ATOM 767 C CA . ILE A 1 94 ? 0.134 5.076 8.544 1.00 98.12 94 ILE A CA 1
ATOM 768 C C . ILE A 1 94 ? 0.823 6.347 8.051 1.00 98.12 94 ILE A C 1
ATOM 770 O O . ILE A 1 94 ? 1.032 6.505 6.845 1.00 98.12 94 ILE A O 1
ATOM 774 N N . LYS A 1 95 ? 1.220 7.232 8.973 1.00 98.25 95 LYS A N 1
ATOM 775 C CA . LYS A 1 95 ? 1.936 8.466 8.644 1.00 98.25 95 LYS A CA 1
ATOM 776 C C . LYS A 1 95 ? 3.262 8.171 7.944 1.00 98.25 95 LYS A C 1
ATOM 778 O O . LYS A 1 95 ? 3.501 8.710 6.867 1.00 98.25 95 LYS A O 1
ATOM 783 N N . ALA A 1 96 ? 4.071 7.266 8.492 1.00 98.06 96 ALA A N 1
ATOM 784 C CA . ALA A 1 96 ? 5.341 6.875 7.888 1.00 98.06 96 ALA A CA 1
ATOM 785 C C . ALA A 1 96 ? 5.149 6.260 6.489 1.00 98.06 96 ALA A C 1
ATOM 787 O O . ALA A 1 96 ? 5.872 6.602 5.556 1.00 98.06 96 ALA A O 1
ATOM 788 N N . CYS A 1 97 ? 4.149 5.390 6.306 1.00 98.25 97 CYS A N 1
ATOM 789 C CA . CYS A 1 97 ? 3.851 4.799 5.000 1.00 98.25 97 CYS A CA 1
ATOM 790 C C . CYS A 1 97 ? 3.421 5.862 3.984 1.00 98.25 97 CYS A C 1
ATOM 792 O O . CYS A 1 97 ? 3.899 5.847 2.851 1.00 98.25 97 CYS A O 1
ATOM 794 N N . LYS A 1 98 ? 2.565 6.806 4.392 1.00 98.19 98 LYS A N 1
ATOM 795 C CA . LYS A 1 98 ? 2.135 7.923 3.548 1.00 98.19 98 LYS A CA 1
ATOM 796 C C . LYS A 1 98 ? 3.320 8.785 3.111 1.00 98.19 98 LYS A C 1
ATOM 798 O O . LYS A 1 98 ? 3.458 9.047 1.923 1.00 98.19 98 LYS A O 1
ATOM 803 N N . GLU A 1 99 ? 4.207 9.147 4.036 1.00 98.25 99 GLU A N 1
ATOM 804 C CA . GLU A 1 99 ? 5.416 9.920 3.726 1.00 98.25 99 GLU A CA 1
ATOM 805 C C . GLU A 1 99 ? 6.301 9.203 2.695 1.00 98.25 99 GLU A C 1
ATOM 807 O O . GLU A 1 99 ? 6.771 9.824 1.743 1.00 98.25 99 GLU A O 1
ATOM 812 N N . GLN A 1 100 ? 6.481 7.882 2.815 1.00 97.94 100 GLN A N 1
ATOM 813 C CA . GLN A 1 100 ? 7.234 7.109 1.819 1.00 97.94 100 GLN A CA 1
ATOM 814 C C . GLN A 1 100 ? 6.543 7.079 0.447 1.00 97.94 100 GLN A C 1
ATOM 816 O O . GLN A 1 100 ? 7.215 7.153 -0.582 1.00 97.94 100 GLN A O 1
ATOM 821 N N . ILE A 1 101 ? 5.211 6.985 0.408 1.00 98.06 101 ILE A N 1
ATOM 822 C CA . ILE A 1 101 ? 4.433 7.048 -0.840 1.00 98.06 101 ILE A CA 1
ATOM 823 C C . ILE A 1 101 ? 4.563 8.431 -1.491 1.00 98.06 101 ILE A C 1
ATOM 825 O O . ILE A 1 101 ? 4.753 8.516 -2.704 1.00 98.06 101 ILE A O 1
ATOM 829 N N . ASP A 1 102 ? 4.521 9.504 -0.703 1.00 97.88 102 ASP A N 1
ATOM 830 C CA . ASP A 1 102 ? 4.686 10.871 -1.197 1.00 97.88 102 ASP A CA 1
ATOM 831 C C . ASP A 1 102 ? 6.103 11.099 -1.751 1.00 97.88 102 ASP A C 1
ATOM 833 O O . ASP A 1 102 ? 6.255 11.675 -2.828 1.00 97.88 102 ASP A O 1
ATOM 837 N N . ILE A 1 103 ? 7.142 10.564 -1.096 1.00 96.75 103 ILE A N 1
ATOM 838 C CA . ILE A 1 103 ? 8.519 10.570 -1.624 1.00 96.75 103 ILE A CA 1
ATOM 839 C C . ILE A 1 103 ? 8.586 9.849 -2.978 1.00 96.75 103 ILE A C 1
ATOM 841 O O . ILE A 1 103 ? 9.171 10.374 -3.928 1.00 96.75 103 ILE A O 1
ATOM 845 N N . LEU A 1 104 ? 7.965 8.670 -3.100 1.00 96.62 104 LEU A N 1
ATOM 846 C CA . LEU A 1 104 ? 7.907 7.933 -4.368 1.00 96.62 104 LEU A CA 1
ATOM 847 C C . LEU A 1 104 ? 7.192 8.745 -5.450 1.00 96.62 104 LEU A C 1
ATOM 849 O O . LEU A 1 104 ? 7.699 8.852 -6.565 1.00 96.62 104 LEU A O 1
ATOM 853 N N . LYS A 1 105 ? 6.051 9.357 -5.127 1.00 96.31 105 LYS A N 1
ATOM 854 C CA . LYS A 1 105 ? 5.296 10.213 -6.047 1.00 96.31 105 LYS A CA 1
ATOM 855 C C . LYS A 1 105 ? 6.128 11.403 -6.531 1.00 96.31 105 LYS A C 1
ATOM 857 O O . LYS A 1 105 ? 6.172 11.662 -7.732 1.00 96.31 105 LYS A O 1
ATOM 862 N N . ASN A 1 106 ? 6.818 12.086 -5.621 1.00 94.44 106 ASN A N 1
ATOM 863 C CA . ASN A 1 106 ? 7.659 13.235 -5.951 1.00 94.44 106 ASN A CA 1
ATOM 864 C C . ASN A 1 106 ? 8.852 12.826 -6.822 1.00 94.44 106 ASN A C 1
ATOM 866 O O . ASN A 1 106 ? 9.126 13.495 -7.812 1.00 94.44 106 ASN A O 1
ATOM 870 N N . SER A 1 107 ? 9.462 11.665 -6.555 1.00 92.44 107 SER A N 1
ATOM 871 C CA . SER A 1 107 ? 10.561 11.152 -7.387 1.00 92.44 107 SER A CA 1
ATOM 872 C C . SER A 1 107 ? 10.161 10.929 -8.852 1.00 92.44 107 SER A C 1
ATOM 874 O O . SER A 1 107 ? 10.983 11.105 -9.746 1.00 92.44 107 SER A O 1
ATOM 876 N N . ILE A 1 108 ? 8.892 10.594 -9.122 1.00 91.12 108 ILE A N 1
ATOM 877 C CA . ILE A 1 108 ? 8.377 10.450 -10.492 1.00 91.12 108 ILE A CA 1
ATOM 878 C C . ILE A 1 108 ? 8.212 11.821 -11.154 1.00 91.12 108 ILE A C 1
ATOM 880 O O . ILE A 1 108 ? 8.556 11.981 -12.323 1.00 91.12 108 ILE A O 1
ATOM 884 N N . ASN A 1 109 ? 7.705 12.811 -10.415 1.00 85.88 109 ASN A N 1
ATOM 885 C CA . ASN A 1 109 ? 7.533 14.172 -10.925 1.00 85.88 109 ASN A CA 1
ATOM 886 C C . ASN A 1 109 ? 8.885 14.820 -11.262 1.00 85.88 109 ASN A C 1
ATOM 888 O O . ASN A 1 109 ? 9.009 15.445 -12.315 1.00 85.88 109 ASN A O 1
ATOM 892 N N . ASP A 1 110 ? 9.899 14.613 -10.419 1.00 82.25 110 ASP A N 1
ATOM 893 C CA . ASP A 1 110 ? 11.257 15.117 -10.644 1.00 82.25 110 ASP A CA 1
ATOM 894 C C . ASP A 1 110 ? 11.890 14.474 -11.886 1.00 82.25 110 ASP A C 1
ATOM 896 O O . ASP A 1 110 ? 12.481 15.155 -12.724 1.00 82.25 110 ASP A O 1
ATOM 900 N N . GLU A 1 111 ? 11.726 13.161 -12.063 1.00 79.88 111 GLU A N 1
ATOM 901 C CA . GLU A 1 111 ? 12.170 12.471 -13.276 1.00 79.88 111 GLU A CA 1
ATOM 902 C C . GLU A 1 111 ? 11.414 12.949 -14.527 1.00 79.88 111 GLU A C 1
ATOM 904 O O . GLU A 1 111 ? 12.029 13.150 -15.576 1.00 79.88 111 GLU A O 1
ATOM 909 N N . ALA A 1 112 ? 10.103 13.187 -14.435 1.00 71.50 112 ALA A N 1
ATOM 910 C CA . ALA A 1 112 ? 9.288 13.698 -15.538 1.00 71.50 112 ALA A CA 1
ATOM 911 C C . ALA A 1 112 ? 9.621 15.156 -15.912 1.00 71.50 112 ALA A C 1
ATOM 913 O O . ALA A 1 112 ? 9.432 15.554 -17.063 1.00 71.50 112 ALA A O 1
ATOM 914 N N . ALA A 1 113 ? 10.106 15.957 -14.960 1.00 70.50 113 ALA A N 1
ATOM 915 C CA . ALA A 1 113 ? 10.596 17.311 -15.202 1.00 70.50 113 ALA A CA 1
ATOM 916 C C . ALA A 1 113 ? 12.003 17.300 -15.827 1.00 70.50 113 ALA A C 1
ATOM 918 O O . ALA A 1 113 ? 12.248 17.999 -16.809 1.00 70.50 113 ALA A O 1
ATOM 919 N N . ASN A 1 114 ? 12.904 16.455 -15.319 1.00 65.69 114 ASN A N 1
ATOM 920 C CA . ASN A 1 114 ? 14.293 16.369 -15.782 1.00 65.69 114 ASN A CA 1
ATOM 921 C C . ASN A 1 114 ? 14.441 15.690 -17.155 1.00 65.69 114 ASN A C 1
ATOM 923 O O . ASN A 1 114 ? 15.316 16.056 -17.938 1.00 65.69 114 ASN A O 1
ATOM 927 N N . THR A 1 115 ? 13.566 14.739 -17.494 1.00 61.03 115 THR A N 1
ATOM 928 C CA . THR A 1 115 ? 13.537 14.100 -18.827 1.00 61.03 115 THR A CA 1
ATOM 929 C C . THR A 1 115 ? 13.085 15.042 -19.946 1.00 61.03 115 THR A C 1
ATOM 931 O O . THR A 1 115 ? 13.282 14.736 -21.119 1.00 61.03 115 THR A O 1
ATOM 934 N N . LYS A 1 116 ? 12.542 16.220 -19.612 1.00 60.62 116 LYS A N 1
ATOM 935 C CA . LYS A 1 116 ? 12.164 17.275 -20.568 1.00 60.62 116 LYS A CA 1
ATOM 936 C C . LYS A 1 116 ? 13.276 18.321 -20.779 1.00 60.62 116 LYS A C 1
ATOM 938 O O . LYS A 1 116 ? 12.996 19.441 -21.201 1.00 60.62 116 LYS A O 1
ATOM 943 N N . GLY A 1 117 ? 14.532 17.983 -20.475 1.00 51.75 117 GLY A N 1
ATOM 944 C CA . GLY A 1 117 ? 15.674 18.902 -20.514 1.00 51.75 117 GLY A CA 1
ATOM 945 C C . GLY A 1 117 ? 16.042 19.437 -21.910 1.00 51.75 117 GLY A C 1
ATOM 946 O O . GLY A 1 117 ? 16.357 18.663 -22.809 1.00 51.75 117 GLY A O 1
ATOM 947 N N . TRP A 1 118 ? 16.027 20.774 -22.026 1.00 53.38 118 TRP A N 1
ATOM 948 C CA . TRP A 1 118 ? 16.678 21.752 -22.937 1.00 53.38 118 TRP A CA 1
ATOM 949 C C . TRP A 1 118 ? 16.920 21.460 -24.440 1.00 53.38 118 TRP A C 1
ATOM 951 O O . TRP A 1 118 ? 16.903 22.402 -25.224 1.00 53.38 118 TRP A O 1
ATOM 961 N N . LEU A 1 119 ? 17.131 20.223 -24.893 1.00 55.06 119 LEU A N 1
ATOM 962 C CA . LEU A 1 119 ? 17.475 19.908 -26.294 1.00 55.06 119 LEU A CA 1
ATOM 963 C C . LEU A 1 119 ? 16.355 19.235 -27.100 1.00 55.06 119 LEU A C 1
ATOM 965 O O . LEU A 1 119 ? 16.574 18.869 -28.250 1.00 55.06 119 LEU A O 1
ATOM 969 N N . GLY A 1 120 ? 15.153 19.074 -26.539 1.00 53.50 120 GLY A N 1
ATOM 970 C CA . GLY A 1 120 ? 13.989 18.602 -27.303 1.00 53.50 120 GLY A CA 1
ATOM 971 C C . GLY A 1 120 ? 14.140 17.198 -27.905 1.00 53.50 120 GLY A C 1
ATOM 972 O O . GLY A 1 120 ? 13.387 16.835 -28.810 1.00 53.50 120 GLY A O 1
ATOM 973 N N . ILE A 1 121 ? 15.095 16.394 -27.422 1.00 55.03 121 ILE A N 1
ATOM 974 C CA . ILE A 1 121 ? 15.270 15.018 -27.882 1.00 55.03 121 ILE A CA 1
ATOM 975 C C . ILE A 1 121 ? 14.170 14.184 -27.235 1.00 55.03 121 ILE A C 1
ATOM 977 O O . ILE A 1 121 ? 14.181 13.899 -26.040 1.00 55.03 121 ILE A O 1
ATOM 981 N N . LYS A 1 122 ? 13.175 13.889 -28.068 1.00 50.34 122 LYS A N 1
ATOM 982 C CA . LYS A 1 122 ? 11.994 13.063 -27.830 1.00 50.34 122 LYS A CA 1
ATOM 983 C C . LYS A 1 122 ? 12.320 11.893 -26.896 1.00 50.34 122 LYS A C 1
ATOM 985 O O . LYS A 1 122 ? 13.084 11.010 -27.268 1.00 50.34 122 LYS A O 1
ATOM 990 N N . ALA A 1 123 ? 11.735 11.904 -25.699 1.00 53.00 123 ALA A N 1
ATOM 991 C CA . ALA A 1 123 ? 11.822 10.785 -24.774 1.00 53.00 123 ALA A CA 1
ATOM 992 C C . ALA A 1 123 ? 11.305 9.521 -25.473 1.00 53.00 123 ALA A C 1
ATOM 994 O O . ALA A 1 123 ? 10.182 9.502 -25.988 1.00 53.00 123 ALA A O 1
ATOM 995 N N . ASP A 1 124 ? 12.147 8.494 -25.521 1.00 56.38 124 ASP A N 1
ATOM 996 C CA . ASP A 1 124 ? 11.800 7.179 -26.043 1.00 56.38 124 ASP A CA 1
ATOM 997 C C . ASP A 1 124 ? 10.513 6.666 -25.377 1.00 56.38 124 ASP A C 1
ATOM 999 O O . ASP A 1 124 ? 10.287 6.893 -24.185 1.00 56.38 124 ASP A O 1
ATOM 1003 N N . THR A 1 125 ? 9.673 5.936 -26.114 1.00 60.41 125 THR A N 1
ATOM 1004 C CA . THR A 1 125 ? 8.430 5.321 -25.598 1.00 60.41 125 THR A CA 1
ATOM 1005 C C . THR A 1 125 ? 8.665 4.465 -24.347 1.00 60.41 125 THR A C 1
ATOM 1007 O O . THR A 1 125 ? 7.819 4.413 -23.456 1.00 60.41 125 THR A O 1
ATOM 1010 N N . SER A 1 126 ? 9.863 3.885 -24.221 1.00 60.22 126 SER A N 1
ATOM 1011 C CA . SER A 1 126 ? 10.341 3.170 -23.032 1.00 60.22 126 SER A CA 1
ATOM 1012 C C . SER A 1 126 ? 10.337 4.030 -21.755 1.00 60.22 126 SER A C 1
A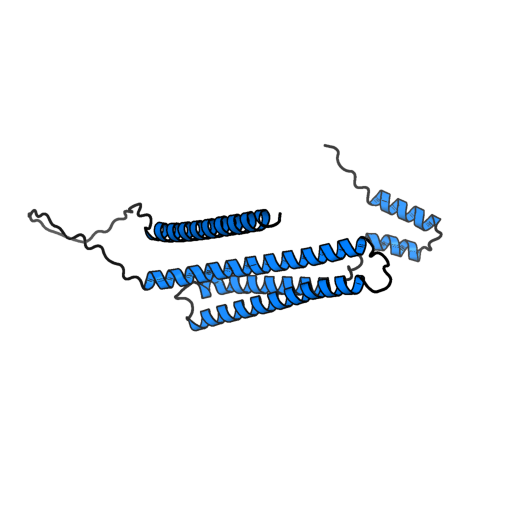TOM 1014 O O . SER A 1 126 ? 10.116 3.520 -20.655 1.00 60.22 126 SER A O 1
ATOM 1016 N N . THR A 1 127 ? 10.529 5.344 -21.873 1.00 74.81 127 THR A N 1
ATOM 1017 C CA . THR A 1 127 ? 10.475 6.295 -20.752 1.00 74.81 127 THR A CA 1
ATOM 1018 C C . THR A 1 127 ? 9.030 6.566 -20.335 1.00 74.81 127 THR A C 1
ATOM 1020 O O . THR A 1 127 ? 8.723 6.640 -19.148 1.00 74.81 127 THR A O 1
ATOM 1023 N N . THR A 1 128 ? 8.105 6.637 -21.293 1.00 82.00 128 THR A N 1
ATOM 1024 C CA . THR A 1 128 ? 6.674 6.792 -20.996 1.00 82.00 128 THR A CA 1
ATOM 1025 C C . THR A 1 128 ? 6.115 5.560 -20.290 1.00 82.00 128 THR A C 1
ATOM 1027 O O . THR A 1 128 ? 5.455 5.698 -19.260 1.00 82.00 128 THR A O 1
ATOM 1030 N N . ASP A 1 129 ? 6.447 4.361 -20.774 1.00 85.25 129 ASP A N 1
ATOM 1031 C CA . ASP A 1 129 ? 6.006 3.103 -20.163 1.00 85.25 129 ASP A CA 1
ATOM 1032 C C . ASP A 1 129 ? 6.562 2.933 -18.743 1.00 85.25 129 ASP A C 1
ATOM 1034 O O . ASP A 1 129 ? 5.867 2.469 -17.836 1.00 85.25 129 ASP A O 1
ATOM 1038 N N . THR A 1 130 ? 7.811 3.348 -18.510 1.00 87.50 130 THR A N 1
ATOM 1039 C CA . THR A 1 130 ? 8.418 3.292 -17.173 1.00 87.50 130 THR A CA 1
ATOM 1040 C C . THR A 1 130 ? 7.808 4.309 -16.212 1.00 87.50 130 THR A C 1
ATOM 1042 O O . THR A 1 130 ? 7.550 3.952 -15.062 1.00 87.50 130 THR A O 1
ATOM 1045 N N . ILE A 1 131 ? 7.515 5.533 -16.657 1.00 89.31 131 ILE A N 1
ATOM 1046 C CA . ILE A 1 131 ? 6.806 6.537 -15.847 1.00 89.31 131 ILE A CA 1
ATOM 1047 C C . ILE A 1 131 ? 5.393 6.046 -15.503 1.00 89.31 131 ILE A C 1
ATOM 1049 O O . ILE A 1 131 ? 5.000 6.073 -14.335 1.00 89.31 131 ILE A O 1
ATOM 1053 N N . ALA A 1 132 ? 4.653 5.518 -16.482 1.00 90.94 132 ALA A N 1
ATOM 1054 C CA . ALA A 1 132 ? 3.325 4.947 -16.263 1.00 90.94 132 ALA A CA 1
ATOM 1055 C C . ALA A 1 132 ? 3.369 3.773 -15.272 1.00 90.94 132 ALA A C 1
ATOM 1057 O O . ALA A 1 132 ? 2.565 3.713 -14.340 1.00 90.94 132 ALA A O 1
ATOM 1058 N N . HIS A 1 133 ? 4.356 2.882 -15.407 1.00 92.88 133 HIS A N 1
ATOM 1059 C CA . HIS A 1 133 ? 4.579 1.797 -14.455 1.00 92.88 133 HIS A CA 1
ATOM 1060 C C . HIS A 1 133 ? 4.815 2.322 -13.032 1.00 92.88 133 HIS A C 1
ATOM 1062 O O . HIS A 1 133 ? 4.197 1.829 -12.089 1.00 92.88 133 HIS A O 1
ATOM 1068 N N . LYS A 1 134 ? 5.666 3.342 -12.861 1.00 94.62 134 LYS A N 1
ATOM 1069 C CA . LYS A 1 134 ? 5.933 3.946 -11.546 1.00 94.62 134 LYS A CA 1
ATOM 1070 C C . LYS A 1 134 ? 4.676 4.578 -10.940 1.00 94.62 134 LYS A C 1
ATOM 1072 O O . LYS A 1 134 ? 4.409 4.357 -9.759 1.00 94.62 134 LYS A O 1
ATOM 1077 N N . HIS A 1 135 ? 3.869 5.284 -11.735 1.00 96.25 135 HIS A N 1
ATOM 1078 C CA . HIS A 1 135 ? 2.573 5.796 -11.279 1.00 96.25 135 HIS A CA 1
ATOM 1079 C C . HIS A 1 135 ? 1.630 4.669 -10.842 1.00 96.25 135 HIS A C 1
ATOM 1081 O O . HIS A 1 135 ? 1.031 4.761 -9.772 1.00 96.25 135 HIS A O 1
ATOM 1087 N N . GLY A 1 136 ? 1.551 3.580 -11.613 1.00 97.44 136 GLY A N 1
ATOM 1088 C CA . GLY A 1 136 ? 0.771 2.397 -11.246 1.00 97.44 136 GLY A CA 1
ATOM 1089 C C . GLY A 1 136 ? 1.208 1.792 -9.908 1.00 97.44 136 GLY A C 1
ATOM 1090 O O . GLY A 1 136 ? 0.370 1.466 -9.072 1.00 97.44 136 GLY A O 1
ATOM 1091 N N . VAL A 1 137 ? 2.517 1.711 -9.653 1.00 97.62 137 VAL A N 1
ATOM 1092 C CA . VAL A 1 137 ? 3.052 1.234 -8.366 1.00 97.62 137 VAL A CA 1
ATOM 1093 C C . VAL A 1 137 ? 2.614 2.132 -7.203 1.00 97.62 137 VAL A C 1
ATOM 1095 O O . VAL A 1 137 ? 2.178 1.617 -6.174 1.00 97.62 137 VAL A O 1
ATOM 1098 N N . VAL A 1 138 ? 2.686 3.459 -7.354 1.00 98.06 138 VAL A N 1
ATOM 1099 C CA . VAL A 1 138 ? 2.246 4.412 -6.316 1.00 98.06 138 VAL A CA 1
ATOM 1100 C C . VAL A 1 138 ? 0.748 4.275 -6.029 1.00 98.06 138 VAL A C 1
ATOM 1102 O O . VAL A 1 138 ? 0.353 4.289 -4.862 1.00 98.06 138 VAL A O 1
ATOM 1105 N N . LEU A 1 139 ? -0.080 4.093 -7.063 1.00 98.19 139 LEU A N 1
ATOM 1106 C CA . LEU A 1 139 ? -1.519 3.859 -6.901 1.00 98.19 139 LEU A CA 1
ATOM 1107 C C . LEU A 1 139 ? -1.797 2.587 -6.093 1.00 98.19 139 LEU A C 1
ATOM 1109 O O . LEU A 1 139 ? -2.531 2.648 -5.110 1.00 98.19 139 LEU A O 1
ATOM 1113 N N . ILE A 1 140 ? -1.148 1.471 -6.438 1.00 98.25 140 ILE A N 1
ATOM 1114 C CA . ILE A 1 140 ? -1.316 0.195 -5.726 1.00 98.25 140 ILE A CA 1
ATOM 1115 C C . ILE A 1 140 ? -0.909 0.330 -4.253 1.00 98.25 140 ILE A C 1
ATOM 1117 O O . ILE A 1 140 ? -1.614 -0.150 -3.368 1.00 98.25 140 ILE A O 1
ATOM 1121 N N . LEU A 1 141 ? 0.217 0.990 -3.964 1.00 98.56 141 LEU A N 1
ATOM 1122 C CA . LEU A 1 141 ? 0.655 1.217 -2.582 1.00 98.56 141 LEU A CA 1
ATOM 1123 C C . LEU A 1 141 ? -0.343 2.078 -1.800 1.00 98.56 141 LEU A C 1
ATOM 1125 O O . LEU A 1 141 ? -0.635 1.780 -0.642 1.00 98.56 141 LEU A O 1
ATOM 1129 N N . SER A 1 142 ? -0.887 3.114 -2.440 1.00 98.38 142 SER A N 1
ATOM 1130 C CA . SER A 1 142 ? -1.871 4.015 -1.829 1.00 98.38 142 SER A CA 1
ATOM 1131 C C . SER A 1 142 ? -3.176 3.284 -1.518 1.00 98.38 142 SER A C 1
ATOM 1133 O O . SER A 1 142 ? -3.708 3.419 -0.419 1.00 98.38 142 SER A O 1
ATOM 1135 N N . GLU A 1 143 ? -3.656 2.456 -2.448 1.00 98.31 143 GLU A N 1
ATOM 1136 C CA . GLU A 1 143 ? -4.840 1.613 -2.263 1.00 98.31 143 GLU A CA 1
ATOM 1137 C C . GLU A 1 143 ? -4.637 0.602 -1.128 1.00 98.31 143 GLU A C 1
ATOM 1139 O O . GLU A 1 143 ? -5.501 0.446 -0.264 1.00 98.31 143 GLU A O 1
ATOM 1144 N N . LYS A 1 144 ? -3.471 -0.055 -1.079 1.00 98.25 144 LYS A N 1
ATOM 1145 C CA . LYS A 1 144 ? -3.138 -1.006 -0.011 1.00 98.25 144 LYS A CA 1
ATOM 1146 C C . LYS A 1 144 ? -3.114 -0.337 1.358 1.00 98.25 144 LYS A C 1
ATOM 1148 O O . LYS A 1 144 ? -3.724 -0.866 2.286 1.00 98.25 144 LYS A O 1
ATOM 1153 N N . LEU A 1 145 ? -2.466 0.822 1.477 1.00 98.50 145 LEU A N 1
ATOM 1154 C CA . LEU A 1 145 ? -2.462 1.590 2.720 1.00 98.50 145 LEU A CA 1
ATOM 1155 C C . LEU A 1 145 ? -3.888 1.993 3.115 1.00 98.50 145 LEU A C 1
ATOM 1157 O O . LEU A 1 145 ? -4.280 1.793 4.260 1.00 98.50 145 LEU A O 1
ATOM 1161 N N . HIS A 1 146 ? -4.683 2.488 2.165 1.00 98.31 146 HIS A N 1
ATOM 1162 C CA . HIS A 1 146 ? -6.066 2.881 2.421 1.00 98.31 146 HIS A CA 1
ATOM 1163 C C . HIS A 1 146 ? -6.932 1.704 2.892 1.00 98.31 146 HIS A C 1
ATOM 1165 O O . HIS A 1 146 ? -7.681 1.844 3.854 1.00 98.31 146 HIS A O 1
ATOM 1171 N N . SER A 1 147 ? -6.789 0.526 2.277 1.00 98.38 147 SER A N 1
ATOM 1172 C CA . SER A 1 147 ? -7.506 -0.686 2.688 1.00 98.38 147 SER A CA 1
ATOM 1173 C C . SER A 1 147 ? -7.182 -1.088 4.130 1.00 98.38 147 SER A C 1
ATOM 1175 O O . SER A 1 147 ? -8.086 -1.431 4.893 1.00 98.38 147 SER A O 1
ATOM 1177 N N . VAL A 1 148 ? -5.909 -1.016 4.530 1.00 97.69 148 VAL A N 1
ATOM 1178 C CA . VAL A 1 148 ? -5.487 -1.319 5.906 1.00 97.69 148 VAL A CA 1
ATOM 1179 C C . VAL A 1 148 ? -6.025 -0.271 6.886 1.00 97.69 148 VAL A C 1
ATOM 1181 O O . VAL A 1 148 ? -6.597 -0.644 7.910 1.00 97.69 148 VAL A O 1
ATOM 1184 N N . THR A 1 149 ? -5.946 1.018 6.547 1.00 97.81 149 THR A N 1
ATOM 1185 C CA . THR A 1 149 ? -6.521 2.103 7.358 1.00 97.81 149 THR A CA 1
ATOM 1186 C C . THR A 1 149 ? -8.029 1.937 7.545 1.00 97.81 149 THR A C 1
ATOM 1188 O O . THR A 1 149 ? -8.510 1.995 8.672 1.00 97.81 149 THR A O 1
ATOM 1191 N N . ALA A 1 150 ? -8.774 1.617 6.483 1.00 97.88 150 ALA A N 1
ATOM 1192 C CA . ALA A 1 150 ? -10.218 1.403 6.558 1.00 97.88 150 ALA A CA 1
ATOM 1193 C C . ALA A 1 150 ? -10.591 0.238 7.491 1.00 97.88 150 ALA A C 1
ATOM 1195 O O . ALA A 1 150 ? -11.563 0.319 8.241 1.00 97.88 150 ALA A O 1
ATOM 1196 N N . ARG A 1 151 ? -9.799 -0.844 7.503 1.00 96.31 151 ARG A N 1
ATOM 1197 C CA . ARG A 1 151 ? -9.992 -1.947 8.460 1.00 96.31 151 ARG A CA 1
ATOM 1198 C C . ARG A 1 151 ? -9.758 -1.501 9.900 1.00 96.31 151 ARG A C 1
ATOM 1200 O O . ARG A 1 151 ? -10.440 -1.986 10.798 1.00 96.31 151 ARG A O 1
ATOM 1207 N N . PHE A 1 152 ? -8.808 -0.599 10.135 1.00 97.00 152 PHE A N 1
ATOM 1208 C CA . PHE A 1 152 ? -8.585 -0.046 11.467 1.00 97.00 152 PHE A CA 1
ATOM 1209 C C . PHE A 1 152 ? -9.737 0.866 11.893 1.00 97.00 152 PHE A C 1
ATOM 1211 O O . PHE A 1 152 ? -10.240 0.745 13.009 1.00 97.00 152 PHE A O 1
ATOM 1218 N N . ASP A 1 153 ? -10.221 1.710 10.984 1.00 96.94 153 ASP A N 1
ATOM 1219 C CA . ASP A 1 153 ? -11.370 2.579 11.232 1.00 96.94 153 ASP A CA 1
ATOM 1220 C C . ASP A 1 153 ? -12.629 1.782 11.589 1.00 96.94 153 ASP A C 1
ATOM 1222 O O . ASP A 1 153 ? -13.366 2.174 12.492 1.00 96.94 153 ASP A O 1
ATOM 1226 N N . GLN A 1 154 ? -12.837 0.619 10.967 1.00 95.44 154 GLN A N 1
ATOM 1227 C CA . GLN A 1 154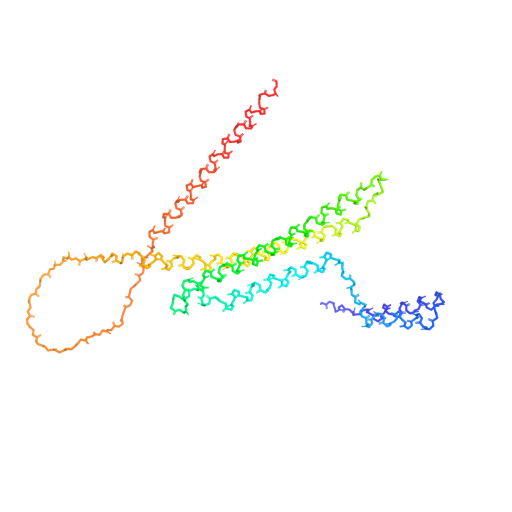 ? -13.909 -0.307 11.345 1.00 95.44 154 GLN A CA 1
ATOM 1228 C C . GLN A 1 154 ? -13.760 -0.822 12.784 1.00 95.44 154 GLN A C 1
ATOM 1230 O O . GLN A 1 154 ? -14.742 -0.851 13.524 1.00 95.44 154 GLN A O 1
ATOM 1235 N N . LEU A 1 155 ? -12.550 -1.204 13.210 1.00 93.81 155 LEU A N 1
ATOM 1236 C CA . LEU A 1 155 ? -12.308 -1.627 14.597 1.00 93.81 155 LEU A CA 1
ATOM 1237 C C . LEU A 1 155 ? -12.602 -0.491 15.580 1.00 93.81 155 LEU A C 1
ATOM 1239 O O . LEU A 1 155 ? -13.221 -0.708 16.622 1.00 93.81 155 LEU A O 1
ATOM 1243 N N . ARG A 1 156 ? -12.189 0.727 15.227 1.00 94.31 156 ARG A N 1
ATOM 1244 C CA . ARG A 1 156 ? -12.429 1.926 16.027 1.00 94.31 156 ARG A CA 1
ATOM 1245 C C . ARG A 1 156 ? -13.923 2.257 16.120 1.00 94.31 156 ARG A C 1
ATOM 1247 O O . ARG A 1 156 ? -14.409 2.567 17.206 1.00 94.31 156 ARG A O 1
ATOM 1254 N N . ALA A 1 157 ? -14.668 2.112 15.024 1.00 94.19 157 ALA A N 1
ATOM 1255 C CA . ALA A 1 157 ? -16.118 2.296 14.997 1.00 94.19 157 ALA A CA 1
ATOM 1256 C C . ALA A 1 157 ? -16.851 1.302 15.914 1.00 94.19 157 ALA A C 1
ATOM 1258 O O . ALA A 1 157 ? -17.721 1.718 16.678 1.00 94.19 157 ALA A O 1
ATOM 1259 N N . ILE A 1 158 ? -16.463 0.019 15.904 1.00 91.06 158 ILE A N 1
ATOM 1260 C CA . ILE A 1 158 ? -17.018 -1.001 16.815 1.00 91.06 158 ILE A CA 1
ATOM 1261 C C . ILE A 1 158 ? -16.813 -0.577 18.274 1.00 91.06 158 ILE A C 1
ATOM 1263 O O . ILE A 1 158 ? -17.763 -0.542 19.053 1.00 91.06 158 ILE A O 1
ATOM 1267 N N . ARG A 1 159 ? -15.591 -0.162 18.629 1.00 89.00 159 ARG A N 1
ATOM 1268 C CA . ARG A 1 159 ? -15.258 0.282 19.989 1.00 89.00 159 ARG A CA 1
ATOM 1269 C C . ARG A 1 159 ? -16.088 1.492 20.426 1.00 89.00 159 ARG A C 1
ATOM 1271 O O . ARG A 1 159 ? -16.560 1.547 21.562 1.00 89.00 159 ARG A O 1
ATOM 1278 N N . PHE A 1 160 ? -16.272 2.468 19.537 1.00 89.62 160 PHE A N 1
ATOM 1279 C CA . PHE A 1 160 ? -17.111 3.631 19.825 1.00 89.62 160 PHE A CA 1
ATOM 1280 C C . PHE A 1 160 ? -18.580 3.250 20.000 1.00 89.62 160 PHE A C 1
ATOM 1282 O O . PHE A 1 160 ? -19.226 3.748 20.923 1.00 89.62 160 PHE A O 1
ATOM 1289 N N . GLN A 1 161 ? -19.092 2.328 19.185 1.00 88.81 161 GLN A N 1
ATOM 1290 C CA . GLN A 1 161 ? -20.453 1.828 19.333 1.00 88.81 161 GLN A CA 1
ATOM 1291 C C . GLN A 1 161 ? -20.653 1.109 20.675 1.00 88.81 161 GLN A C 1
ATOM 1293 O O . GLN A 1 161 ? -21.645 1.360 21.361 1.00 88.81 161 GLN A O 1
ATOM 1298 N N . ASP A 1 162 ? -19.695 0.286 21.106 1.00 86.56 162 ASP A N 1
ATOM 1299 C CA . ASP A 1 162 ? -19.741 -0.390 22.408 1.00 86.56 162 ASP A CA 1
ATOM 1300 C C . ASP A 1 162 ? -19.732 0.607 23.577 1.00 86.56 162 ASP A C 1
ATOM 1302 O O . ASP A 1 162 ? -20.473 0.451 24.555 1.00 86.56 162 ASP A O 1
ATOM 1306 N N . ALA A 1 163 ? -18.955 1.689 23.463 1.00 85.19 163 ALA A N 1
ATOM 1307 C CA . ALA A 1 163 ? -18.941 2.764 24.450 1.00 85.19 163 ALA A CA 1
ATOM 1308 C C . ALA A 1 163 ? -20.289 3.509 24.529 1.00 85.19 163 ALA A C 1
ATOM 1310 O O . ALA A 1 163 ? -20.741 3.841 25.631 1.00 85.19 163 ALA A O 1
ATOM 1311 N N . ILE A 1 164 ? -20.953 3.739 23.390 1.00 86.00 164 ILE A N 1
ATOM 1312 C CA . ILE A 1 164 ? -22.290 4.350 23.324 1.00 86.00 164 ILE A CA 1
ATOM 1313 C C . ILE A 1 164 ? -23.336 3.418 23.943 1.00 86.00 164 ILE A C 1
ATOM 1315 O O . ILE A 1 164 ? -24.081 3.836 24.833 1.00 86.00 164 ILE A O 1
ATOM 1319 N N . ASN A 1 165 ? -23.350 2.145 23.541 1.00 84.44 165 ASN A N 1
ATOM 1320 C CA . ASN A 1 165 ? -24.293 1.135 24.031 1.00 84.44 165 ASN A CA 1
ATOM 1321 C C . ASN A 1 165 ? -24.222 0.962 25.558 1.00 84.44 165 ASN A C 1
ATOM 1323 O O . ASN A 1 165 ? -25.230 0.679 26.201 1.00 84.44 165 ASN A O 1
ATOM 1327 N N . LYS A 1 166 ? -23.046 1.180 26.158 1.00 79.56 166 LYS A N 1
ATOM 1328 C CA . LYS A 1 166 ? -22.852 1.159 27.614 1.00 79.56 166 LYS A CA 1
ATOM 1329 C C . LYS A 1 166 ? -23.397 2.405 28.326 1.00 79.56 166 LYS A C 1
ATOM 1331 O O . LYS A 1 166 ? -23.783 2.312 29.491 1.00 79.56 166 LYS A O 1
ATOM 1336 N N . ARG A 1 167 ? -23.395 3.571 27.669 1.00 72.75 167 ARG A N 1
ATOM 1337 C CA . ARG A 1 167 ? -23.825 4.855 28.257 1.00 72.75 167 ARG A CA 1
ATOM 1338 C C . ARG A 1 167 ? -25.314 5.136 28.090 1.00 72.75 167 ARG A C 1
ATOM 1340 O O . ARG A 1 167 ? -25.852 5.911 28.875 1.00 72.75 167 ARG A O 1
ATOM 1347 N N . ILE A 1 168 ? -25.984 4.523 27.113 1.00 68.81 168 ILE A N 1
ATOM 1348 C CA . ILE A 1 168 ? -27.441 4.616 26.989 1.00 68.81 168 ILE A CA 1
ATOM 1349 C C . ILE A 1 168 ? -28.056 3.801 28.139 1.00 68.81 168 ILE A C 1
ATOM 1351 O O . ILE A 1 168 ? -27.909 2.576 28.166 1.00 68.81 168 ILE A O 1
ATOM 1355 N N . PRO A 1 169 ? -28.748 4.433 29.108 1.00 55.97 169 PRO A N 1
ATOM 1356 C CA . PRO A 1 169 ? -29.452 3.689 30.136 1.00 55.97 169 PRO A CA 1
ATOM 1357 C C . PRO A 1 169 ? -30.483 2.825 29.422 1.00 55.97 169 PRO A C 1
ATOM 1359 O O . PRO A 1 169 ? -31.263 3.346 28.623 1.00 55.97 169 PRO A O 1
ATOM 1362 N N . ARG A 1 170 ? -30.502 1.520 29.707 1.00 60.78 170 ARG A N 1
ATOM 1363 C CA . ARG A 1 170 ? -31.604 0.630 29.328 1.00 60.78 170 ARG A CA 1
ATOM 1364 C C . ARG A 1 170 ? -32.904 1.259 29.837 1.00 60.78 170 ARG A C 1
ATOM 1366 O O . ARG A 1 170 ? -33.281 1.040 30.987 1.00 60.78 170 ARG A O 1
ATOM 1373 N N . ARG A 1 171 ? -33.574 2.072 29.013 1.00 57.00 171 ARG A N 1
ATOM 1374 C CA . ARG A 1 171 ? -34.932 2.555 29.263 1.00 57.00 171 ARG A CA 1
ATOM 1375 C C . ARG A 1 171 ? -35.807 1.314 29.222 1.00 57.00 171 ARG A C 1
ATOM 1377 O O . ARG A 1 171 ? -36.267 0.895 28.167 1.00 57.00 171 ARG A O 1
ATOM 1384 N N . LYS A 1 172 ? -35.969 0.679 30.383 1.00 55.59 172 LYS A N 1
ATOM 1385 C CA . LYS A 1 172 ? -37.008 -0.316 30.591 1.00 55.59 172 LYS A CA 1
ATOM 1386 C C . LYS A 1 172 ? -38.329 0.391 30.310 1.00 55.59 172 LYS A C 1
ATOM 1388 O O . LYS A 1 172 ? -38.726 1.283 31.057 1.00 55.59 172 LYS A O 1
ATOM 1393 N N . LEU A 1 173 ? -38.976 0.018 29.212 1.00 52.56 173 LEU A N 1
ATOM 1394 C CA . LEU A 1 173 ? -40.381 0.305 28.988 1.00 52.56 173 LEU A CA 1
ATOM 1395 C C . LEU A 1 173 ? -41.150 -0.471 30.063 1.00 52.56 173 LEU A C 1
ATOM 1397 O O . LEU A 1 173 ? -41.425 -1.659 29.921 1.00 52.56 173 LEU A O 1
ATOM 1401 N N . ASN A 1 174 ? -41.416 0.187 31.190 1.00 47.12 174 ASN A N 1
ATOM 1402 C CA . ASN A 1 174 ? -42.307 -0.324 32.219 1.00 47.12 174 ASN A CA 1
ATOM 1403 C C . ASN A 1 174 ? -43.719 -0.387 31.624 1.00 47.12 174 ASN A C 1
ATOM 1405 O O . ASN A 1 174 ? -44.448 0.603 31.636 1.00 47.12 174 ASN A O 1
ATOM 1409 N N . ARG A 1 175 ? -44.116 -1.547 31.095 1.00 44.59 175 ARG A N 1
ATOM 1410 C CA . ARG A 1 175 ? -45.518 -1.837 30.791 1.00 44.59 175 ARG A CA 1
ATOM 1411 C C . ARG A 1 175 ? -46.209 -2.241 32.094 1.00 44.59 175 ARG A C 1
ATOM 1413 O O . ARG A 1 175 ? -46.240 -3.414 32.446 1.00 44.59 175 ARG A O 1
ATOM 1420 N N . ALA A 1 176 ? -46.726 -1.254 32.820 1.00 49.03 176 ALA A N 1
ATOM 1421 C CA . ALA A 1 176 ? -47.634 -1.463 33.943 1.00 49.03 176 ALA A CA 1
ATOM 1422 C C . ALA A 1 176 ? -49.066 -1.093 33.525 1.00 49.03 176 ALA A C 1
ATOM 1424 O O . ALA A 1 176 ? -49.329 0.072 33.243 1.00 49.03 176 ALA A O 1
ATOM 142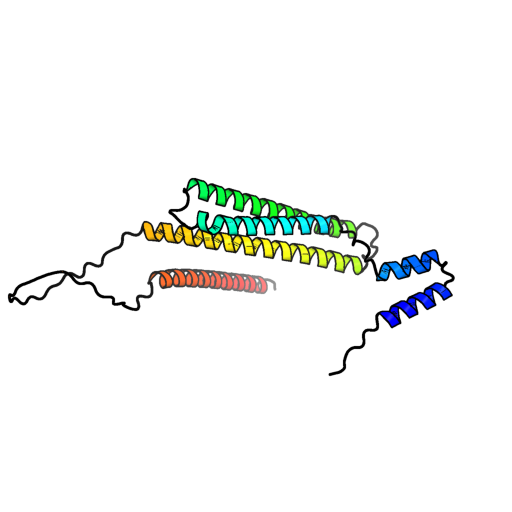5 N N . ALA A 1 177 ? -49.952 -2.094 33.470 1.00 42.41 177 ALA A N 1
ATOM 1426 C CA . ALA A 1 177 ? -51.412 -2.028 33.672 1.00 42.41 177 ALA A CA 1
ATOM 1427 C C . ALA A 1 177 ? -51.969 -3.457 33.452 1.00 42.41 177 ALA A C 1
ATOM 1429 O O . ALA A 1 177 ? -51.971 -3.944 32.327 1.00 42.41 177 ALA A O 1
ATOM 1430 N N . ASN A 1 178 ? -52.125 -4.264 34.506 1.00 38.50 178 ASN A N 1
ATOM 1431 C CA . ASN A 1 178 ? -53.326 -4.429 35.348 1.00 38.50 178 ASN A CA 1
ATOM 1432 C C . ASN A 1 178 ? -54.542 -5.042 34.630 1.00 38.50 178 ASN A C 1
ATOM 1434 O O . ASN A 1 178 ? -55.249 -4.320 33.943 1.00 38.50 178 ASN A O 1
ATOM 1438 N N . THR A 1 179 ? -54.864 -6.303 34.957 1.00 37.28 179 THR A N 1
ATOM 1439 C CA . THR A 1 179 ? -56.231 -6.750 35.307 1.00 37.28 179 THR A CA 1
ATOM 1440 C C . THR A 1 179 ? -56.170 -7.993 36.201 1.00 37.28 179 THR A C 1
ATOM 1442 O O . THR A 1 179 ? -55.466 -8.955 35.907 1.00 37.28 179 THR A O 1
ATOM 1445 N N . ASN A 1 180 ? -56.905 -7.919 37.309 1.00 38.03 180 ASN A N 1
ATOM 1446 C CA . ASN A 1 180 ? -56.998 -8.870 38.415 1.00 38.03 180 ASN A CA 1
ATOM 1447 C C . ASN A 1 180 ? -57.792 -10.139 38.058 1.00 38.03 180 ASN A C 1
ATOM 1449 O O . ASN A 1 180 ? -58.810 -10.009 37.392 1.00 38.03 180 ASN A O 1
ATOM 1453 N N . THR A 1 181 ? -57.445 -11.285 38.660 1.00 33.09 181 THR A N 1
ATOM 1454 C CA . THR A 1 181 ? -58.415 -12.231 39.262 1.00 33.09 181 THR A CA 1
ATOM 1455 C C . THR A 1 181 ? -57.712 -13.174 40.243 1.00 33.09 181 THR A C 1
ATOM 1457 O O . THR A 1 181 ? -56.752 -13.859 39.907 1.00 33.09 181 THR A O 1
ATOM 1460 N N . THR A 1 182 ? -58.212 -13.171 41.474 1.00 38.41 182 THR A N 1
ATOM 1461 C CA . THR A 1 182 ? -57.934 -14.059 42.611 1.00 38.41 182 THR A CA 1
ATOM 1462 C C . THR A 1 182 ? -58.343 -15.514 42.355 1.00 38.41 182 THR A C 1
ATOM 1464 O O . THR A 1 182 ? -59.471 -15.705 41.920 1.00 38.41 182 THR A O 1
ATOM 1467 N N . THR A 1 183 ? -57.508 -16.497 42.734 1.00 32.03 183 THR A N 1
ATOM 1468 C CA . THR A 1 183 ? -57.826 -17.598 43.686 1.00 32.03 183 THR A CA 1
ATOM 1469 C C . THR A 1 183 ? -56.610 -18.512 43.942 1.00 32.03 183 THR A C 1
ATOM 1471 O O . THR A 1 183 ? -55.844 -18.826 43.041 1.00 32.03 183 THR A O 1
ATOM 1474 N N . VAL A 1 184 ? -56.482 -18.889 45.213 1.00 38.03 184 VAL A N 1
ATOM 1475 C CA . VAL A 1 184 ? -55.536 -19.761 45.940 1.00 38.03 184 VAL A CA 1
ATOM 1476 C C . VAL A 1 184 ? -55.289 -21.138 45.286 1.00 38.03 184 VAL A C 1
ATOM 1478 O O . VAL A 1 184 ? -56.266 -21.779 44.925 1.00 38.03 184 VAL A O 1
ATOM 1481 N N . ASP A 1 185 ? -54.035 -21.620 45.189 1.00 28.33 185 ASP A N 1
ATOM 1482 C CA . ASP A 1 185 ? -53.492 -22.718 46.027 1.00 28.33 185 ASP A CA 1
ATOM 1483 C C . ASP A 1 185 ? -51.988 -23.011 45.767 1.00 28.33 185 ASP A C 1
ATOM 1485 O O . ASP A 1 185 ? -51.358 -22.505 44.844 1.00 28.33 185 ASP A O 1
ATOM 1489 N N . SER A 1 186 ? -51.434 -23.783 46.692 1.00 33.38 186 SER A N 1
ATOM 1490 C CA . SER A 1 186 ? -50.063 -23.991 47.143 1.00 33.38 186 SER A CA 1
ATOM 1491 C C . SER A 1 186 ? -49.016 -24.589 46.179 1.00 33.38 186 SER A C 1
ATOM 1493 O O . SER A 1 186 ? -49.287 -25.458 45.356 1.00 33.38 186 SER A O 1
ATOM 1495 N N . SER A 1 187 ? -47.757 -24.256 46.504 1.00 32.69 187 SER A N 1
ATOM 1496 C CA . SER A 1 187 ? -46.531 -25.077 46.424 1.00 32.69 187 SER A CA 1
ATOM 1497 C C . SER A 1 187 ? -45.555 -24.953 45.228 1.00 32.69 187 SER A C 1
ATOM 1499 O O . SER A 1 187 ? -45.814 -25.358 44.106 1.00 32.69 187 SER A O 1
ATOM 1501 N N . LYS A 1 188 ? -44.338 -24.521 45.607 1.00 35.00 188 LYS A N 1
ATOM 1502 C CA . LYS A 1 188 ? -42.995 -24.968 45.175 1.00 35.00 188 LYS A CA 1
ATOM 1503 C C . LYS A 1 188 ? -42.438 -24.601 43.781 1.00 35.00 188 LYS A C 1
ATOM 1505 O O . LYS A 1 188 ? -42.740 -25.215 42.771 1.00 35.00 188 LYS A O 1
ATOM 1510 N N . THR A 1 189 ? -41.382 -23.777 43.879 1.00 29.97 189 THR A N 1
ATOM 1511 C CA . THR A 1 189 ? -40.094 -23.781 43.142 1.00 29.97 189 THR A CA 1
ATOM 1512 C C . THR A 1 189 ? -40.068 -23.394 41.660 1.00 29.97 189 THR A C 1
ATOM 1514 O O . THR A 1 189 ? -40.762 -23.942 40.819 1.00 29.97 189 THR A O 1
ATOM 1517 N N . ASN A 1 190 ? -39.197 -22.421 41.379 1.00 31.92 190 ASN A N 1
ATOM 1518 C CA . ASN A 1 190 ? -39.140 -21.613 40.169 1.00 31.92 190 ASN A CA 1
ATOM 1519 C C . ASN A 1 190 ? -38.595 -22.335 38.928 1.00 31.92 190 ASN A C 1
ATOM 1521 O O . ASN A 1 190 ? -37.557 -22.993 38.968 1.00 31.92 190 ASN A O 1
ATOM 1525 N N . ASN A 1 191 ? -39.291 -22.052 37.829 1.00 31.64 191 ASN A N 1
ATOM 1526 C CA . ASN A 1 191 ? -38.948 -22.223 36.421 1.00 31.64 191 ASN A CA 1
ATOM 1527 C C . ASN A 1 191 ? -37.779 -21.323 35.972 1.00 31.64 191 ASN A C 1
ATOM 1529 O O . ASN A 1 191 ? -37.582 -20.249 36.544 1.00 31.64 191 ASN A O 1
ATOM 1533 N N . LEU A 1 192 ? -37.129 -21.672 34.853 1.00 32.59 192 LEU A N 1
ATOM 1534 C CA . LEU A 1 192 ? -37.224 -20.855 33.630 1.00 32.59 192 LEU A CA 1
ATOM 1535 C C . LEU A 1 192 ? -36.699 -21.608 32.401 1.00 32.59 192 LEU A C 1
ATOM 1537 O O . LEU A 1 192 ? -35.523 -21.944 32.283 1.00 32.59 192 LEU A O 1
ATOM 1541 N N . GLU A 1 193 ? -37.652 -21.851 31.511 1.00 29.42 193 GLU A N 1
ATOM 1542 C CA . GLU A 1 193 ? -37.539 -22.399 30.174 1.00 29.42 193 GLU A CA 1
ATOM 1543 C C . GLU A 1 193 ? -37.150 -21.300 29.173 1.00 29.42 193 GLU A C 1
ATOM 1545 O O . GLU A 1 193 ? -37.459 -20.117 29.323 1.00 29.42 193 GLU A O 1
ATOM 1550 N N . PHE A 1 194 ? -36.436 -21.766 28.162 1.00 38.50 194 PHE A N 1
ATOM 1551 C CA . PHE A 1 194 ? -36.113 -21.174 26.876 1.00 38.50 194 PHE A CA 1
ATOM 1552 C C . PHE A 1 194 ? -37.355 -20.646 26.132 1.00 38.50 194 PHE A C 1
ATOM 1554 O O . PHE A 1 194 ? -38.298 -21.402 25.937 1.00 38.50 194 PHE A O 1
ATOM 1561 N N . SER A 1 195 ? -37.336 -19.390 25.661 1.00 32.47 195 SER A N 1
ATOM 1562 C CA . SER A 1 195 ? -38.076 -18.977 24.455 1.00 32.47 195 SER A CA 1
ATOM 1563 C C . SER A 1 195 ? -37.634 -17.588 23.962 1.00 32.47 195 SER A C 1
ATOM 1565 O O . SER A 1 195 ? -37.591 -16.631 24.737 1.00 32.47 195 SER A O 1
ATOM 1567 N N . GLU A 1 196 ? -37.303 -17.500 22.670 1.00 39.72 196 GLU A N 1
ATOM 1568 C CA . GLU A 1 196 ? -37.099 -16.273 21.875 1.00 39.72 196 GLU A CA 1
ATOM 1569 C C . GLU A 1 196 ? -38.279 -15.290 21.968 1.00 39.72 196 GLU A C 1
ATOM 1571 O O . GLU A 1 196 ? -39.414 -15.690 22.247 1.00 39.72 196 GLU A O 1
ATOM 1576 N N . PRO A 1 197 ? -38.034 -14.008 21.636 1.00 38.19 197 PRO A N 1
ATOM 1577 C CA . PRO A 1 197 ? -38.841 -13.454 20.553 1.00 38.19 197 PRO A CA 1
ATOM 1578 C C . PRO A 1 197 ? -38.071 -12.589 19.544 1.00 38.19 197 PRO A C 1
ATOM 1580 O O . PRO A 1 197 ? -37.089 -11.911 19.848 1.00 38.19 197 PRO A O 1
ATOM 1583 N N . ASP A 1 198 ? -38.644 -12.644 18.351 1.00 37.19 198 ASP A N 1
ATOM 1584 C CA . ASP A 1 198 ? -38.374 -11.974 17.089 1.00 37.19 198 ASP A CA 1
ATOM 1585 C C . ASP A 1 198 ? -38.594 -10.441 17.116 1.00 37.19 198 ASP A C 1
ATOM 1587 O O . ASP A 1 198 ? -39.372 -9.912 17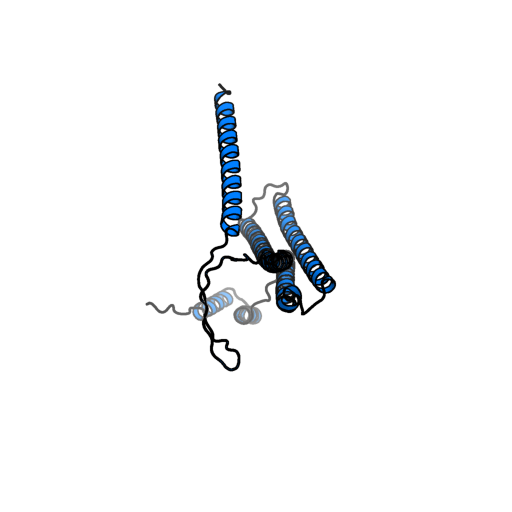.914 1.00 37.19 198 ASP A O 1
ATOM 1591 N N . ASP A 1 199 ? -37.913 -9.785 16.174 1.00 43.75 199 ASP A N 1
ATOM 1592 C CA . ASP A 1 199 ? -38.222 -8.530 15.466 1.00 43.75 199 ASP A CA 1
ATOM 1593 C C . ASP A 1 199 ? -38.490 -7.206 16.234 1.00 43.75 199 ASP A C 1
ATOM 1595 O O . ASP A 1 199 ? -39.628 -6.840 16.529 1.00 43.75 199 ASP A O 1
ATOM 1599 N N . ILE A 1 200 ? -37.439 -6.387 16.435 1.00 39.94 200 ILE A N 1
ATOM 1600 C CA . ILE A 1 200 ? -37.556 -4.912 16.507 1.00 39.94 200 ILE A CA 1
ATOM 1601 C C . ILE A 1 200 ? -36.368 -4.267 15.767 1.00 39.94 200 ILE A C 1
ATOM 1603 O O . ILE A 1 200 ? -35.285 -4.062 16.320 1.00 39.94 200 ILE A O 1
ATOM 1607 N N . GLN A 1 201 ? -36.597 -3.936 14.494 1.00 46.94 201 GLN A N 1
ATOM 1608 C CA . GLN A 1 201 ? -35.780 -3.041 13.662 1.00 46.94 201 GLN A CA 1
ATOM 1609 C C . GLN A 1 201 ? -35.539 -1.678 14.353 1.00 46.94 201 GLN A C 1
ATOM 1611 O O . GLN A 1 201 ? -36.478 -1.098 14.901 1.00 46.94 201 GLN A O 1
ATOM 1616 N N . PRO A 1 202 ? -34.311 -1.121 14.333 1.00 47.53 202 PRO A N 1
ATOM 1617 C CA . PRO A 1 202 ? -33.986 0.056 15.122 1.00 47.53 202 PRO A CA 1
ATOM 1618 C C . PRO A 1 202 ? -34.294 1.353 14.360 1.00 47.53 202 PRO A C 1
ATOM 1620 O O . PRO A 1 202 ? -33.667 1.669 13.349 1.00 47.53 202 PRO A O 1
ATOM 1623 N N . GLU A 1 203 ? -35.173 2.174 14.938 1.00 44.44 203 GLU A N 1
ATOM 1624 C CA . GLU A 1 203 ? -35.463 3.577 14.582 1.00 44.44 203 GLU A CA 1
ATOM 1625 C C . GLU A 1 203 ? -34.190 4.421 14.308 1.00 44.44 203 GLU A C 1
ATOM 1627 O O . GLU A 1 203 ? -34.207 5.377 13.535 1.00 44.44 203 GLU A O 1
ATOM 1632 N N . SER A 1 204 ? -33.052 4.026 14.897 1.00 51.81 204 SER A N 1
ATOM 1633 C CA . SER A 1 204 ? -31.725 4.628 14.707 1.00 51.81 204 SER A CA 1
ATOM 1634 C C . SER A 1 204 ? -31.200 4.563 13.269 1.00 51.81 204 SER A C 1
ATOM 1636 O O . SER A 1 204 ? -30.509 5.489 12.847 1.00 51.81 204 SER A O 1
ATOM 1638 N N . LEU A 1 205 ? -31.493 3.494 12.517 1.00 53.56 205 LEU A N 1
ATOM 1639 C CA . LEU A 1 205 ? -31.044 3.375 11.122 1.00 53.56 205 LEU A CA 1
ATOM 1640 C C . LEU A 1 205 ? -31.808 4.344 10.218 1.00 53.56 205 LEU A C 1
ATOM 1642 O O . LEU A 1 205 ? -31.245 4.893 9.275 1.00 53.56 205 LEU A O 1
ATOM 1646 N N . ARG A 1 206 ? -33.075 4.612 10.549 1.00 55.50 206 ARG A N 1
ATOM 1647 C CA . ARG A 1 206 ? -33.945 5.504 9.781 1.00 55.50 206 ARG A CA 1
ATOM 1648 C C . ARG A 1 206 ? -33.483 6.957 9.870 1.00 55.50 206 ARG A C 1
ATOM 1650 O O . ARG A 1 206 ? -33.439 7.638 8.854 1.00 55.50 206 ARG A O 1
ATOM 1657 N N . VAL A 1 207 ? -33.064 7.399 11.059 1.00 58.19 207 VAL A N 1
ATOM 1658 C CA . VAL A 1 207 ? -32.546 8.761 11.275 1.00 58.19 207 VAL A CA 1
ATOM 1659 C C . VAL A 1 207 ? -31.204 8.964 10.567 1.00 58.19 207 VAL A C 1
ATOM 1661 O O . VAL A 1 207 ? -30.997 10.004 9.953 1.00 58.19 207 VAL A O 1
ATOM 1664 N N . GLN A 1 208 ? -30.306 7.974 10.589 1.00 61.75 208 GLN A N 1
ATOM 1665 C CA . GLN A 1 208 ? -29.014 8.093 9.906 1.00 61.75 208 GLN A CA 1
ATOM 1666 C C . GLN A 1 208 ? -29.154 8.054 8.378 1.00 61.75 208 GLN A C 1
ATOM 1668 O O . GLN A 1 208 ? -28.482 8.818 7.689 1.00 61.75 208 GLN A O 1
ATOM 1673 N N . GLN A 1 209 ? -30.067 7.232 7.855 1.00 66.88 209 GLN A N 1
ATOM 1674 C CA . GLN A 1 209 ? -30.394 7.221 6.430 1.00 66.88 209 GLN A CA 1
ATOM 1675 C C . GLN A 1 209 ? -31.023 8.550 5.992 1.00 66.88 209 GLN A C 1
ATOM 1677 O O . GLN A 1 209 ? -30.635 9.103 4.971 1.00 66.88 209 GLN A O 1
ATOM 1682 N N . GLN A 1 210 ? -31.924 9.108 6.803 1.00 68.12 210 GLN A N 1
ATOM 1683 C CA . GLN A 1 210 ? -32.578 10.381 6.512 1.00 68.12 210 GLN A CA 1
ATOM 1684 C C . GLN A 1 210 ? -31.591 11.561 6.505 1.00 68.12 210 GLN A C 1
ATOM 1686 O O . GLN A 1 210 ? -31.679 12.415 5.632 1.00 68.12 210 GLN A O 1
ATOM 1691 N N . VAL A 1 211 ? -30.597 1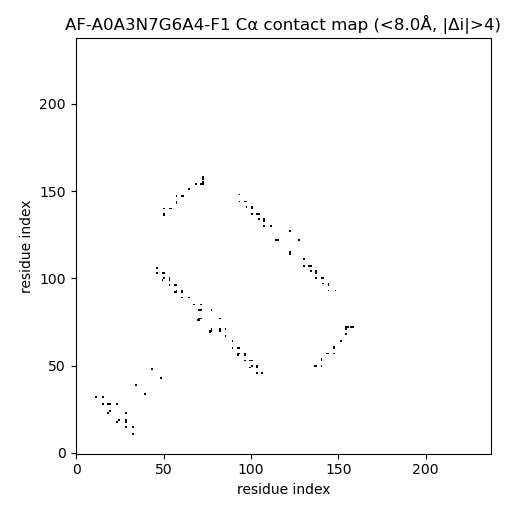1.571 7.401 1.00 70.00 211 VAL A N 1
ATOM 1692 C CA . VAL A 1 211 ? -29.530 12.591 7.396 1.00 70.00 211 VAL A CA 1
ATOM 1693 C C . VAL A 1 211 ? -28.644 12.484 6.147 1.00 70.00 211 VAL A C 1
ATOM 1695 O O . VAL A 1 211 ? -28.294 13.506 5.560 1.00 70.00 211 VAL A O 1
ATOM 1698 N N . LEU A 1 212 ? -28.308 11.266 5.708 1.00 69.75 212 LEU A N 1
ATOM 1699 C CA . LEU A 1 212 ? -27.536 11.051 4.476 1.00 69.75 212 LEU A CA 1
ATOM 1700 C C . LEU A 1 212 ? -28.324 11.464 3.222 1.00 69.75 212 LEU A C 1
ATOM 1702 O O . LEU A 1 212 ? -27.749 12.032 2.288 1.00 69.75 212 LEU A O 1
ATOM 1706 N N . ASP A 1 213 ? -29.636 11.220 3.218 1.00 78.12 213 ASP A N 1
ATOM 1707 C CA . ASP A 1 213 ? -30.543 11.619 2.139 1.00 78.12 213 ASP A CA 1
ATOM 1708 C C . ASP A 1 213 ? -30.724 13.152 2.086 1.00 78.12 213 ASP A C 1
ATOM 1710 O O . ASP A 1 213 ? -30.811 13.734 1.001 1.00 78.12 213 ASP A O 1
ATOM 1714 N N . ASP A 1 214 ? -30.726 13.833 3.236 1.00 80.56 214 ASP A N 1
ATOM 1715 C CA . ASP A 1 214 ? -30.800 15.298 3.319 1.00 80.56 214 ASP A CA 1
ATOM 1716 C C . ASP A 1 214 ? -29.500 15.968 2.836 1.00 80.56 214 ASP A C 1
ATOM 1718 O O . ASP A 1 214 ? -29.544 16.971 2.117 1.00 80.56 214 ASP A O 1
ATOM 1722 N N . GLU A 1 215 ? -28.335 15.389 3.149 1.00 75.88 215 GLU A N 1
ATOM 1723 C CA . GLU A 1 215 ? -27.037 15.883 2.670 1.00 75.88 215 GLU A CA 1
ATOM 1724 C C . GLU A 1 215 ? -26.891 15.711 1.150 1.00 75.88 215 GLU A C 1
ATOM 1726 O O . GLU A 1 215 ? -26.457 16.631 0.450 1.00 75.88 215 GLU A O 1
ATOM 1731 N N . THR A 1 216 ? -27.329 14.573 0.600 1.00 79.44 216 THR A N 1
ATOM 1732 C CA . THR A 1 216 ? -27.313 14.359 -0.859 1.00 79.44 216 THR A CA 1
ATOM 1733 C C . THR A 1 216 ? -28.258 15.306 -1.591 1.00 79.44 216 THR A C 1
ATOM 1735 O O . THR A 1 216 ? -27.889 15.833 -2.645 1.00 79.44 216 THR A O 1
ATOM 1738 N N . ARG A 1 217 ? -29.434 15.594 -1.022 1.00 79.50 217 ARG A N 1
ATOM 1739 C CA . ARG A 1 217 ? -30.352 16.610 -1.560 1.00 79.50 217 ARG A CA 1
ATOM 1740 C C . ARG A 1 217 ? -29.735 18.005 -1.522 1.00 79.50 217 ARG A C 1
ATOM 1742 O O . ARG A 1 217 ? -29.813 18.719 -2.520 1.00 79.50 217 ARG A O 1
ATOM 1749 N N . ALA A 1 218 ? -29.080 18.383 -0.425 1.00 84.38 218 ALA A N 1
ATOM 1750 C CA . ALA A 1 218 ? -28.411 19.679 -0.311 1.00 84.38 218 ALA A CA 1
ATOM 1751 C C . ALA A 1 218 ? -27.293 19.843 -1.357 1.00 84.38 218 ALA A C 1
ATOM 1753 O O . ALA A 1 218 ? -27.210 20.877 -2.022 1.00 84.38 218 ALA A O 1
ATOM 1754 N N . LEU A 1 219 ? -26.483 18.802 -1.574 1.00 81.75 219 LEU A N 1
ATOM 1755 C CA . LEU A 1 219 ? -25.436 18.806 -2.600 1.00 81.75 219 LEU A CA 1
ATOM 1756 C C . LEU A 1 219 ? -26.004 18.870 -4.026 1.00 81.75 219 LEU A C 1
ATOM 1758 O O . LEU A 1 219 ? -25.429 19.545 -4.881 1.00 81.75 219 LEU A O 1
ATOM 1762 N N . GLN A 1 220 ? -27.138 18.216 -4.297 1.00 81.31 220 GLN A N 1
ATOM 1763 C CA . GLN A 1 220 ? -27.819 18.316 -5.592 1.00 81.31 220 GLN A CA 1
ATOM 1764 C C . GLN A 1 220 ? -28.365 19.717 -5.862 1.00 81.31 220 GLN A C 1
ATOM 1766 O O . GLN A 1 220 ? -28.213 20.208 -6.978 1.00 81.31 220 GLN A O 1
ATOM 1771 N N . VAL A 1 221 ? -28.933 20.385 -4.855 1.00 86.38 221 VAL A N 1
ATOM 1772 C CA . VAL A 1 221 ? -29.393 21.777 -4.988 1.00 86.38 221 VAL A CA 1
ATOM 1773 C C . VAL A 1 221 ? -28.217 22.708 -5.283 1.00 86.38 221 VAL A C 1
ATOM 1775 O O . VAL A 1 221 ? -28.286 23.482 -6.232 1.00 86.38 221 VAL A O 1
ATOM 1778 N N . ILE A 1 222 ? -27.107 22.581 -4.545 1.00 83.44 222 ILE A N 1
ATOM 1779 C CA . ILE A 1 222 ? -25.896 23.382 -4.790 1.00 83.44 222 ILE A CA 1
ATOM 1780 C C . ILE A 1 222 ? -25.367 23.147 -6.208 1.00 83.44 222 ILE A C 1
ATOM 1782 O O . ILE A 1 222 ? -25.002 24.098 -6.895 1.00 83.44 222 ILE A O 1
ATOM 1786 N N . ARG A 1 223 ? -25.352 21.894 -6.674 1.00 82.81 223 ARG A N 1
ATOM 1787 C CA . ARG A 1 223 ? -24.904 21.558 -8.027 1.00 82.81 223 ARG A CA 1
ATOM 1788 C C . ARG A 1 223 ? -25.790 22.179 -9.106 1.00 82.81 223 ARG A C 1
ATOM 1790 O O . ARG A 1 223 ? -25.253 22.754 -10.043 1.00 82.81 223 ARG A O 1
ATOM 1797 N N . ILE A 1 224 ? -27.112 22.113 -8.950 1.00 86.88 224 ILE A N 1
ATOM 1798 C CA . ILE A 1 224 ? -28.061 22.741 -9.882 1.00 86.88 224 ILE A CA 1
ATOM 1799 C C . ILE A 1 224 ? -27.861 24.261 -9.901 1.00 86.88 224 ILE A C 1
ATOM 1801 O O . ILE A 1 224 ? -27.791 24.845 -10.977 1.00 86.88 224 ILE A O 1
ATOM 1805 N N . SER A 1 225 ? -27.687 24.898 -8.739 1.00 87.25 225 SER A N 1
ATOM 1806 C CA . SER A 1 225 ? -27.419 26.339 -8.671 1.00 87.25 225 SER A CA 1
ATOM 1807 C C . SER A 1 225 ? -26.082 26.730 -9.308 1.00 87.25 225 SER A C 1
ATOM 1809 O O . SER A 1 225 ? -25.991 27.780 -9.937 1.00 87.25 225 SER A O 1
ATOM 1811 N N . ILE A 1 226 ? -25.041 25.902 -9.179 1.00 85.19 226 ILE A N 1
ATOM 1812 C CA . ILE A 1 226 ? -23.753 26.136 -9.849 1.00 85.19 226 ILE A CA 1
ATOM 1813 C C . ILE A 1 226 ? -23.902 25.988 -11.366 1.00 85.19 226 ILE A C 1
ATOM 1815 O O . ILE A 1 226 ? -23.404 26.838 -12.101 1.00 85.19 226 ILE A O 1
ATOM 1819 N N . ASP A 1 227 ? -24.608 24.961 -11.839 1.00 83.44 227 ASP A N 1
ATOM 1820 C CA . ASP A 1 227 ? -24.848 24.765 -13.270 1.00 83.44 227 ASP A CA 1
ATOM 1821 C C . ASP A 1 227 ? -25.665 25.937 -13.850 1.00 83.44 227 ASP A C 1
ATOM 1823 O O . ASP A 1 227 ? -25.323 26.465 -14.907 1.00 83.44 227 ASP A O 1
ATOM 1827 N N . GLU A 1 228 ? -26.671 26.443 -13.133 1.00 81.44 228 GLU A N 1
ATOM 1828 C CA . GLU A 1 228 ? -27.470 27.610 -13.539 1.00 81.44 228 GLU A CA 1
ATOM 1829 C C . GLU A 1 228 ? -26.639 28.911 -13.578 1.00 81.44 228 GLU A C 1
ATOM 1831 O O . GLU A 1 228 ? -26.744 29.702 -14.522 1.00 81.44 228 GLU A O 1
ATOM 1836 N N . LEU A 1 229 ? -25.724 29.101 -12.621 1.00 78.19 229 LEU A N 1
ATOM 1837 C CA . LEU A 1 229 ? -24.768 30.214 -12.627 1.00 78.19 229 LEU A CA 1
ATOM 1838 C C . LEU A 1 229 ? -23.767 30.122 -13.786 1.00 78.19 229 LEU A C 1
ATOM 1840 O O . LEU A 1 229 ? -23.435 31.135 -14.393 1.00 78.19 229 LEU A O 1
ATOM 1844 N N . LEU A 1 230 ? -23.307 28.923 -14.143 1.00 76.50 230 LEU A N 1
ATOM 1845 C CA . LEU A 1 230 ? -22.403 28.726 -15.282 1.00 76.50 230 LEU A CA 1
ATOM 1846 C C . LEU A 1 230 ? -23.117 28.916 -16.627 1.00 76.50 230 LEU A C 1
ATOM 1848 O O . LEU A 1 230 ? -22.524 29.425 -17.583 1.00 76.50 230 LEU A O 1
ATOM 1852 N N . THR A 1 231 ? -24.400 28.556 -16.692 1.00 73.00 231 THR A N 1
ATOM 1853 C CA . THR A 1 231 ? -25.229 28.732 -17.891 1.00 73.00 231 THR A CA 1
ATOM 1854 C C . THR A 1 231 ? -25.548 30.211 -18.123 1.00 73.00 231 THR A C 1
ATOM 1856 O O . THR A 1 231 ? -25.409 30.697 -19.244 1.00 73.00 231 THR A O 1
ATOM 1859 N N . THR A 1 232 ? -25.877 30.955 -17.061 1.00 69.88 232 THR A N 1
ATOM 1860 C CA . THR A 1 232 ? -26.097 32.413 -17.127 1.00 69.88 232 THR A CA 1
ATOM 1861 C C . THR A 1 232 ? -24.816 33.190 -17.441 1.00 69.88 232 THR A C 1
ATOM 1863 O O . THR A 1 232 ? -24.865 34.176 -18.176 1.00 69.88 232 THR A O 1
ATOM 1866 N N . PHE A 1 233 ? -23.655 32.721 -16.966 1.00 65.50 233 PHE A N 1
ATOM 1867 C CA . PHE A 1 233 ? -22.355 33.302 -17.321 1.00 65.50 233 PHE A CA 1
ATOM 1868 C C . PHE A 1 233 ? -21.970 33.038 -18.787 1.00 65.50 233 PHE A C 1
ATOM 1870 O O . PHE A 1 233 ? -21.350 33.891 -19.413 1.00 65.50 233 PHE A O 1
ATOM 1877 N N . SER A 1 234 ? -22.375 31.896 -19.361 1.00 61.81 234 SER A N 1
ATOM 1878 C CA . SER A 1 234 ? -22.177 31.605 -20.793 1.00 61.81 234 SER A CA 1
ATOM 1879 C C . SER A 1 234 ? -23.130 32.378 -21.707 1.00 61.81 234 SER A C 1
ATOM 1881 O O . SER A 1 234 ? -22.753 32.684 -22.829 1.00 61.81 234 SER A O 1
ATOM 1883 N N . SER A 1 235 ? -24.338 32.730 -21.249 1.00 59.91 235 SER A N 1
ATOM 1884 C CA . SER A 1 235 ? -25.296 33.533 -22.031 1.00 59.91 235 SER A CA 1
ATOM 1885 C C . SER A 1 235 ? -25.087 35.051 -21.926 1.00 59.91 235 SER A C 1
ATOM 1887 O O . SER A 1 235 ? -25.824 35.807 -22.548 1.00 59.91 235 SER A O 1
ATOM 1889 N N . GLY A 1 236 ? -24.142 35.505 -21.096 1.00 55.56 236 GLY A N 1
ATOM 1890 C CA . GLY A 1 236 ? -23.779 36.919 -20.929 1.00 55.56 236 GLY A CA 1
ATOM 1891 C C . GLY A 1 236 ? -22.533 37.346 -21.714 1.00 55.56 236 GLY A C 1
ATOM 1892 O O . GLY A 1 236 ? -22.056 38.462 -21.522 1.00 55.56 236 GLY A O 1
ATOM 1893 N N . ILE A 1 237 ? -21.990 36.457 -22.552 1.00 55.81 237 ILE A N 1
ATOM 1894 C CA . ILE A 1 237 ? -20.894 36.738 -23.485 1.00 55.81 237 ILE A CA 1
ATOM 1895 C C . ILE A 1 237 ? -21.457 36.608 -24.907 1.00 55.81 237 ILE A C 1
ATOM 1897 O O . ILE A 1 237 ? -21.188 35.632 -25.595 1.00 55.81 237 ILE A O 1
ATOM 1901 N N . ASP A 1 238 ? -22.271 37.587 -25.295 1.00 46.56 238 ASP A N 1
ATOM 1902 C CA . ASP A 1 238 ? -22.554 37.990 -26.679 1.00 46.56 238 ASP A CA 1
ATOM 1903 C C . ASP A 1 238 ? -22.631 39.526 -26.716 1.00 46.56 238 ASP A C 1
ATOM 1905 O O . ASP A 1 238 ? -23.327 40.106 -25.846 1.00 46.56 238 ASP A O 1
#

Solvent-accessible surface area (backbone atoms only — not comparable to full-atom values): 14547 Å² total; per-residue (Å²): 135,85,79,84,76,88,54,66,63,64,50,53,52,51,52,52,55,50,42,52,74,72,66,52,51,70,68,58,50,50,53,57,59,45,46,78,74,52,74,73,82,77,85,70,51,72,66,56,52,51,54,50,53,46,51,53,50,50,51,50,50,50,51,50,49,64,73,41,44,62,51,58,54,38,75,90,72,43,56,71,70,58,36,50,50,51,51,50,52,53,51,51,51,53,51,53,46,49,51,53,48,50,52,54,54,48,54,50,53,52,49,63,56,58,65,67,54,95,73,79,67,75,73,54,69,70,55,56,54,50,52,51,50,52,53,51,50,51,51,53,53,51,51,52,48,49,54,52,51,52,56,49,51,51,52,52,50,52,41,51,49,53,55,48,64,69,67,53,73,83,76,73,81,79,87,82,81,90,86,88,83,91,83,91,83,86,86,84,84,86,84,87,81,89,79,88,84,83,89,81,84,63,73,66,58,57,55,55,51,50,52,54,52,51,52,52,50,52,53,49,51,53,49,51,54,50,52,52,53,54,51,53,59,60,72,68,73,124

Secondary structure (DSSP, 8-state):
---PPP-HHHHHHHHHHHHHHTT--HHHHHHHHHHTTSPPP----HHHHHHHHHHHHHHHHHHHHHHHHHHHH-TTTS-HHHHHHHHHHHHHHHHHHHHHHHHHHHHHHHHHHHTT-SS-----HHHHHHHHHHHHHHHHHHHHHHHHHHHHHHHHHHHHHHHHHHHS----------------------------------HHHHHHHHHHHHHHHHHHHHHHHHHHHHHHHHTT--

Mean predicted aligned error: 17.88 Å

Organism: Populus trichocarpa (NCBI:txid3694)

Sequence (238 aa):
MAKIRDRTEDFKDAVRHIAISLGYNETRLTAIMASFIIHKPRQRSPFTRAALKTLESIGALEQFMLKHRKDYVDLHRTTEQERDSIEQEVTAFIKACKEQIDILKNSINDEAANTKGWLGIKADTSTTDTIAHKHGVVLILSEKLHSVTARFDQLRAIRFQDAINKRIPRRKLNRAANTNTTTVDSSKTNNLEFSEPDDIQPESLRVQQQVLDDETRALQVIRISIDELLTTFSSGID

InterPro domains:
  IPR010989 SNARE [SSF47661] (57-219)
  IPR019529 SNARE-complex protein Syntaxin-18, N-terminal [PF10496] (5-86)

Foldseek 3Di:
DDDDDDCPVVVLVVVLVVCVVVVHDPVVNVVVSVCVVDPDPPDADPLRVLLVVLVVLLVVLLVLCVVCLCVQQPPVNYDPVVNVVSVVVSVVSLVVSVVSLVVLVVVLVVVVVVLCDDPNPDDDVVNVVVSVVSVVSSVVSVVSSVVSVVVVVVSVVSNVVVVVVVPPPPPPPPPDDDDDDDDDDDDDDDDDDDDDDDDDDDPVVVVVVVVVVVVVVVVVVVVVVVVVVVVVVVVPPD